Protein AF-A0A7V3H3L0-F1 (afdb_monomer_lite)

Secondary structure (DSSP, 8-state):
----------SSS----TT-EEEEE--SHHHHHHHHHHHHTT-EEEEEESS-GGG--S-HHHHHHTT-EEEES---HHHHHS-SEEEE-TTS-TTSHHHHHHHHTT--EEEHHHHHHHT---EEEEEE-SSSHHHHHHHHHHHHHHTT--EEEEESSSS-HHHH-TT--TTSEEEEE--HHHHTT-SS---SEEEE----S--TTT-SSHHHHHHHHHGGGTT--BTBEEEE-TT--

Foldseek 3Di:
DDDPPQPCPDLDLADDAAAFQEEEEDQAQLSVLLLVLNLVVRHQYEYAYLAAPVPHPDDVVVSVVSNYHYHYNDDDLCSLQVGSEYEYELVDACPPPSNVVSVVVVRAYAYSLQSLRSQAAAAEAEEEEPDPLVVVLVVVQVVCVVVVQAEDEEEPPDHHSSNPRHPDHHSYYYSYRDALSRLQRHDNDAHLHYEYEAFDWDDVVRAVTRVRSVVSRCSNHVNYDPNGYYHYDPVHD

pLDDT: mean 92.92, std 12.04, range [30.34, 98.81]

Structure (mmCIF, N/CA/C/O backbone):
data_AF-A0A7V3H3L0-F1
#
_entry.id   AF-A0A7V3H3L0-F1
#
loop_
_atom_site.group_PDB
_atom_site.id
_atom_site.type_symbol
_atom_site.label_atom_id
_atom_site.label_alt_id
_atom_site.label_comp_id
_atom_site.label_asym_id
_atom_site.label_entity_id
_atom_site.label_seq_id
_atom_site.pdbx_PDB_ins_code
_atom_site.Cartn_x
_atom_site.Cartn_y
_atom_site.Cartn_z
_atom_site.occupancy
_atom_site.B_iso_or_equiv
_atom_site.auth_seq_id
_atom_site.auth_comp_id
_atom_site.auth_asym_id
_atom_site.auth_atom_id
_atom_site.pdbx_PDB_model_num
ATOM 1 N N . MET A 1 1 ? 32.402 -14.328 8.276 1.00 33.31 1 MET A N 1
ATOM 2 C CA . MET A 1 1 ? 31.539 -14.046 7.110 1.00 33.31 1 MET A CA 1
ATOM 3 C C . MET A 1 1 ? 30.099 -14.228 7.555 1.00 33.31 1 MET A C 1
ATOM 5 O O . MET A 1 1 ? 29.672 -15.356 7.755 1.00 33.31 1 MET A O 1
ATOM 9 N N . GLY A 1 2 ? 29.430 -13.122 7.894 1.00 32.94 2 GLY A N 1
ATOM 10 C CA . GLY A 1 2 ? 28.095 -13.137 8.493 1.00 32.94 2 GLY A CA 1
ATOM 11 C C . GLY A 1 2 ? 27.055 -13.569 7.469 1.00 32.94 2 GLY A C 1
ATOM 12 O O . GLY A 1 2 ? 26.898 -12.908 6.448 1.00 32.94 2 GLY A O 1
ATOM 13 N N . GLY A 1 3 ? 26.385 -14.691 7.734 1.00 30.34 3 GLY A N 1
ATOM 14 C CA . GLY A 1 3 ? 25.288 -15.176 6.907 1.00 30.34 3 GLY A CA 1
ATOM 15 C C . GLY A 1 3 ? 24.198 -14.116 6.786 1.00 30.34 3 GLY A C 1
ATOM 16 O O . GLY A 1 3 ? 23.808 -13.502 7.783 1.00 30.34 3 GLY A O 1
ATOM 17 N N . ALA A 1 4 ? 23.724 -13.904 5.560 1.00 38.56 4 ALA A N 1
ATOM 18 C CA . ALA A 1 4 ? 22.528 -13.132 5.285 1.00 38.56 4 ALA A CA 1
ATOM 19 C C . ALA A 1 4 ? 21.378 -13.716 6.116 1.00 38.56 4 ALA A C 1
ATOM 21 O O . ALA A 1 4 ? 20.851 -14.786 5.813 1.00 38.56 4 ALA A O 1
ATOM 22 N N . ARG A 1 5 ? 21.013 -13.027 7.203 1.00 40.44 5 ARG A N 1
ATOM 23 C CA . ARG A 1 5 ? 19.733 -13.246 7.871 1.00 40.44 5 ARG A CA 1
ATOM 24 C C . ARG A 1 5 ? 18.670 -12.840 6.860 1.00 40.44 5 ARG A C 1
ATOM 26 O O . ARG A 1 5 ? 18.383 -11.647 6.723 1.00 40.44 5 ARG A O 1
ATOM 33 N N . GLY A 1 6 ? 18.157 -13.831 6.129 1.00 41.62 6 GLY A N 1
ATOM 34 C CA . GLY A 1 6 ? 16.980 -13.682 5.287 1.00 41.62 6 GLY A CA 1
ATOM 35 C C . GLY A 1 6 ? 15.928 -12.908 6.067 1.00 41.62 6 GLY A C 1
ATOM 36 O O . GLY A 1 6 ? 15.748 -13.129 7.269 1.00 41.62 6 GLY A O 1
ATOM 37 N N . LEU A 1 7 ? 15.323 -11.921 5.416 1.00 49.75 7 LEU A N 1
ATOM 38 C CA . LEU A 1 7 ? 14.236 -11.156 5.994 1.00 49.75 7 LEU A CA 1
ATOM 39 C C . LEU A 1 7 ? 13.082 -12.135 6.236 1.00 49.75 7 LEU A C 1
ATOM 41 O O . LEU A 1 7 ? 12.305 -12.420 5.332 1.00 49.75 7 LEU A O 1
ATOM 45 N N . VAL A 1 8 ? 12.993 -12.689 7.445 1.00 42.53 8 VAL A N 1
ATOM 46 C CA . VAL A 1 8 ? 11.759 -13.319 7.903 1.00 42.53 8 VAL A CA 1
ATOM 47 C C . VAL A 1 8 ? 10.825 -12.157 8.184 1.00 42.53 8 VAL A C 1
ATOM 49 O O . VAL A 1 8 ? 10.819 -11.583 9.272 1.00 42.53 8 VAL A O 1
ATOM 52 N N . LEU A 1 9 ? 10.097 -11.747 7.152 1.00 56.50 9 LEU A N 1
ATOM 53 C CA . LEU A 1 9 ? 8.855 -11.025 7.332 1.00 56.50 9 LEU A CA 1
ATOM 54 C C . LEU A 1 9 ? 7.938 -11.984 8.100 1.00 56.50 9 LEU A C 1
ATOM 56 O O . LEU A 1 9 ? 7.343 -12.881 7.513 1.00 56.50 9 LEU A O 1
ATOM 60 N N . GLY A 1 10 ? 7.958 -11.900 9.431 1.00 51.81 10 GLY A N 1
ATOM 61 C CA . GLY A 1 10 ? 7.137 -12.758 10.279 1.00 51.81 10 GLY A CA 1
ATOM 62 C C . GLY A 1 10 ? 5.650 -12.583 9.968 1.00 51.81 10 GLY A C 1
ATOM 63 O O . GLY A 1 10 ? 5.238 -11.616 9.333 1.00 51.81 10 GLY A O 1
ATOM 64 N N . THR A 1 11 ? 4.826 -13.496 10.473 1.00 55.59 11 THR A N 1
ATOM 65 C CA . THR A 1 11 ? 3.355 -13.403 10.409 1.00 55.59 11 THR A CA 1
ATOM 66 C C . THR A 1 11 ? 2.789 -12.254 11.251 1.00 55.59 11 THR A C 1
ATOM 68 O O . THR A 1 11 ? 1.591 -11.991 11.230 1.00 55.59 11 THR A O 1
ATOM 71 N N . GLU A 1 12 ? 3.636 -11.568 12.019 1.00 64.75 12 GLU A N 1
ATOM 72 C CA . GLU A 1 12 ? 3.241 -10.486 12.908 1.00 64.75 12 GLU A CA 1
ATOM 73 C C . GLU A 1 12 ? 3.107 -9.155 12.162 1.00 64.75 12 GLU A C 1
ATOM 75 O O . GLU A 1 12 ? 3.929 -8.792 11.317 1.00 64.75 12 GLU A O 1
ATOM 80 N N . ARG A 1 13 ? 2.084 -8.381 12.536 1.00 81.06 13 ARG A N 1
ATOM 81 C CA . ARG A 1 13 ? 1.838 -7.014 12.065 1.00 81.06 13 ARG A CA 1
ATOM 82 C C . ARG A 1 13 ? 2.906 -6.049 12.606 1.00 81.06 13 ARG A C 1
ATOM 84 O O . ARG A 1 13 ? 2.653 -5.275 13.528 1.00 81.06 13 ARG A O 1
ATOM 91 N N . SER A 1 14 ? 4.113 -6.125 12.047 1.00 82.06 14 SER A N 1
ATOM 92 C CA . SER A 1 14 ? 5.248 -5.268 12.392 1.00 82.06 14 SER A CA 1
ATOM 93 C C . SER A 1 14 ? 6.133 -4.969 11.178 1.00 82.06 14 SER A C 1
ATOM 95 O O . SER A 1 14 ? 6.337 -5.817 10.306 1.00 82.06 14 SER A O 1
ATOM 97 N N . LEU A 1 15 ? 6.667 -3.747 11.120 1.00 84.44 15 LEU A N 1
ATOM 98 C CA . LEU A 1 15 ? 7.614 -3.319 10.096 1.00 84.44 15 LEU A CA 1
ATOM 99 C C . LEU A 1 15 ? 9.040 -3.296 10.665 1.00 84.44 15 LEU A C 1
ATOM 101 O O . LEU A 1 15 ? 9.346 -2.504 11.551 1.00 84.44 15 LEU A O 1
ATOM 105 N N . GLN A 1 16 ? 9.929 -4.134 10.123 1.00 89.25 16 GLN A N 1
ATOM 106 C CA . GLN A 1 16 ? 11.340 -4.225 10.527 1.00 89.25 16 GLN A CA 1
ATOM 107 C C . GLN A 1 16 ? 12.258 -3.877 9.346 1.00 89.25 16 GLN A C 1
ATOM 109 O O . GLN A 1 16 ? 12.769 -4.761 8.657 1.00 89.25 16 GLN A O 1
ATOM 114 N N . VAL A 1 17 ? 12.439 -2.578 9.086 1.00 94.88 17 VAL A N 1
ATOM 115 C CA . VAL A 1 17 ? 13.175 -2.074 7.903 1.00 94.88 17 VAL A CA 1
ATOM 116 C C . VAL A 1 17 ? 14.393 -1.209 8.225 1.00 94.88 17 VAL A C 1
ATOM 118 O O . VAL A 1 17 ? 15.136 -0.853 7.313 1.00 94.88 17 VAL A O 1
ATOM 121 N N . ALA A 1 18 ? 14.638 -0.891 9.498 1.00 96.12 18 ALA A N 1
ATOM 122 C CA . ALA A 1 18 ? 15.784 -0.079 9.892 1.00 96.12 18 ALA A CA 1
ATOM 123 C C . ALA A 1 18 ? 17.107 -0.715 9.419 1.00 96.12 18 ALA A C 1
ATOM 125 O O . ALA A 1 18 ? 17.363 -1.899 9.649 1.00 96.12 18 ALA A O 1
ATOM 126 N N . GLY A 1 19 ? 17.932 0.066 8.719 1.00 95.56 19 GLY A N 1
ATOM 127 C CA . GLY A 1 19 ? 19.204 -0.367 8.132 1.00 95.56 19 GLY A CA 1
ATOM 128 C C . GLY A 1 19 ? 19.093 -1.284 6.906 1.00 95.56 19 GLY A C 1
ATOM 129 O O . GLY A 1 19 ? 20.122 -1.658 6.348 1.00 95.56 19 GLY A O 1
ATOM 130 N N . ARG A 1 20 ? 17.882 -1.650 6.461 1.00 96.44 20 ARG A N 1
ATOM 131 C CA . ARG A 1 20 ? 17.667 -2.525 5.296 1.00 96.44 20 ARG A CA 1
ATOM 132 C C . ARG A 1 20 ? 17.703 -1.735 3.993 1.00 96.44 20 ARG A C 1
ATOM 134 O O . ARG A 1 20 ? 17.235 -0.596 3.945 1.00 96.44 20 ARG A O 1
ATOM 141 N N . ARG A 1 21 ? 18.191 -2.360 2.918 1.00 98.06 21 ARG A N 1
ATOM 142 C CA . ARG A 1 21 ? 18.068 -1.818 1.553 1.00 98.06 21 ARG A CA 1
ATOM 143 C C . ARG A 1 21 ? 16.671 -2.098 1.009 1.00 98.06 21 ARG A C 1
ATOM 145 O O . ARG A 1 21 ? 16.346 -3.248 0.720 1.00 98.06 21 ARG A O 1
ATOM 152 N N . VAL A 1 22 ? 15.861 -1.055 0.865 1.00 98.56 22 VAL A N 1
ATOM 153 C CA . VAL A 1 22 ? 14.489 -1.162 0.356 1.00 98.56 22 VAL A CA 1
ATOM 154 C C . VAL A 1 22 ? 14.377 -0.401 -0.955 1.00 98.56 22 VAL A C 1
ATOM 156 O O . VAL A 1 22 ? 14.724 0.779 -1.018 1.00 98.56 22 VAL A O 1
ATOM 159 N N . THR A 1 23 ? 13.864 -1.059 -1.992 1.00 98.62 23 THR A N 1
ATOM 160 C CA . THR A 1 23 ? 13.603 -0.403 -3.277 1.00 98.62 23 THR A CA 1
ATOM 161 C C . THR A 1 23 ? 12.102 -0.227 -3.480 1.00 98.62 23 THR A C 1
ATOM 163 O O . THR A 1 23 ? 11.341 -1.194 -3.488 1.00 98.62 23 THR A O 1
ATOM 166 N N . VAL A 1 24 ? 11.668 1.021 -3.654 1.00 98.62 24 VAL A N 1
ATOM 167 C CA . VAL A 1 24 ? 10.291 1.361 -4.022 1.00 98.62 24 VAL A CA 1
ATOM 168 C C . VAL A 1 24 ? 10.197 1.430 -5.542 1.00 98.62 24 VAL A C 1
ATOM 170 O O . VAL A 1 24 ? 10.891 2.225 -6.175 1.00 98.62 24 VAL A O 1
ATOM 173 N N . VAL A 1 25 ? 9.349 0.594 -6.135 1.00 98.19 25 VAL A N 1
ATOM 174 C CA . VAL A 1 25 ? 9.172 0.486 -7.587 1.00 98.19 25 VAL A CA 1
ATOM 175 C C . VAL A 1 25 ? 7.908 1.235 -7.993 1.00 98.19 25 VAL A C 1
ATOM 177 O O . VAL A 1 25 ? 6.795 0.840 -7.644 1.00 98.19 25 VAL A O 1
ATOM 180 N N . GLY A 1 26 ? 8.088 2.315 -8.747 1.00 96.88 26 GLY A N 1
ATOM 181 C CA . GLY A 1 26 ? 7.055 3.278 -9.109 1.00 96.88 26 GLY A CA 1
ATOM 182 C C . GLY A 1 26 ? 6.951 4.415 -8.090 1.00 96.88 26 GLY A C 1
ATOM 183 O O . GLY A 1 26 ? 6.811 4.186 -6.893 1.00 96.88 26 GLY A O 1
ATOM 184 N N . LEU A 1 27 ? 6.967 5.651 -8.578 1.00 95.75 27 LEU A N 1
ATOM 185 C CA . LEU A 1 27 ? 7.074 6.891 -7.815 1.00 95.75 27 LEU A CA 1
ATOM 186 C C . LEU A 1 27 ? 5.908 7.849 -8.112 1.00 95.75 27 LEU A C 1
ATOM 188 O O . LEU A 1 27 ? 6.074 9.058 -8.233 1.00 95.75 27 LEU A O 1
ATOM 192 N N . GLY A 1 28 ? 4.701 7.288 -8.216 1.00 93.75 28 GLY A N 1
ATOM 193 C CA . GLY A 1 28 ? 3.453 8.049 -8.094 1.00 93.75 28 GLY A CA 1
ATOM 194 C C . GLY A 1 28 ? 3.133 8.387 -6.630 1.00 93.75 28 GLY A C 1
ATOM 195 O O . GLY A 1 28 ? 3.968 8.212 -5.743 1.00 93.75 28 GLY A O 1
ATOM 196 N N . ARG A 1 29 ? 1.887 8.793 -6.347 1.00 94.56 29 ARG A N 1
ATOM 197 C CA . ARG A 1 29 ? 1.425 9.170 -4.992 1.00 94.56 29 ARG A CA 1
ATOM 198 C C . ARG A 1 29 ? 1.753 8.117 -3.920 1.00 94.56 29 ARG A C 1
ATOM 200 O O . ARG A 1 29 ? 2.423 8.431 -2.941 1.00 94.56 29 ARG A O 1
ATOM 207 N N . SER A 1 30 ? 1.334 6.865 -4.129 1.00 96.44 30 SER A N 1
ATOM 208 C CA . SER A 1 30 ? 1.589 5.757 -3.192 1.00 96.44 30 SER A CA 1
ATOM 209 C C . SER A 1 30 ? 3.081 5.446 -3.034 1.00 96.44 30 SER A C 1
ATOM 211 O O . SER A 1 30 ? 3.550 5.235 -1.920 1.00 96.44 30 SER A O 1
ATOM 213 N N . GLY A 1 31 ? 3.847 5.478 -4.128 1.00 97.62 31 GLY A N 1
ATOM 214 C CA . GLY A 1 31 ? 5.293 5.242 -4.093 1.00 97.62 31 GLY A CA 1
ATOM 215 C C . GLY A 1 31 ? 6.051 6.308 -3.301 1.00 97.62 31 GLY A C 1
ATOM 216 O O . GLY A 1 31 ? 6.891 5.983 -2.464 1.00 97.62 31 GLY A O 1
ATOM 217 N N . ALA A 1 32 ? 5.716 7.585 -3.500 1.00 97.62 32 ALA A N 1
ATOM 218 C CA . ALA A 1 32 ? 6.322 8.677 -2.744 1.00 97.62 32 ALA A CA 1
ATOM 219 C C . ALA A 1 32 ? 5.981 8.592 -1.247 1.00 97.62 32 ALA A C 1
ATOM 221 O O . ALA A 1 32 ? 6.869 8.753 -0.412 1.00 97.62 32 ALA A O 1
ATOM 222 N N . ALA A 1 33 ? 4.729 8.276 -0.897 1.00 97.88 33 ALA A N 1
ATOM 223 C CA . ALA A 1 33 ? 4.328 8.061 0.493 1.00 97.88 33 ALA A CA 1
ATOM 224 C C . ALA A 1 33 ? 5.082 6.884 1.140 1.00 97.88 33 ALA A C 1
ATOM 226 O O . ALA A 1 33 ? 5.604 7.024 2.246 1.00 97.88 33 ALA A O 1
ATOM 227 N N . ALA A 1 34 ? 5.220 5.762 0.426 1.00 98.38 34 ALA A N 1
ATOM 228 C CA . ALA A 1 34 ? 6.009 4.619 0.877 1.00 98.38 34 ALA A CA 1
ATOM 229 C C . ALA A 1 34 ? 7.484 4.988 1.105 1.00 98.38 34 ALA A C 1
ATOM 231 O O . ALA A 1 34 ? 8.050 4.619 2.132 1.00 98.38 34 ALA A O 1
ATOM 232 N N . CYS A 1 35 ? 8.098 5.766 0.202 1.00 98.62 35 CYS A N 1
ATOM 233 C CA . CYS A 1 35 ? 9.479 6.233 0.365 1.00 98.62 35 CYS A CA 1
ATOM 234 C C . CYS A 1 35 ? 9.666 7.031 1.659 1.00 98.62 35 CYS A C 1
ATOM 236 O O . CYS A 1 35 ? 10.611 6.769 2.400 1.00 98.62 35 CYS A O 1
ATOM 238 N N . ARG A 1 36 ? 8.760 7.978 1.944 1.00 98.31 36 ARG A N 1
ATOM 239 C CA . ARG A 1 36 ? 8.822 8.798 3.165 1.00 98.31 36 ARG A CA 1
ATOM 240 C C . ARG A 1 36 ? 8.709 7.934 4.415 1.00 98.31 36 ARG A C 1
ATOM 242 O O . ARG A 1 36 ? 9.552 8.040 5.297 1.00 98.31 36 ARG A O 1
ATOM 249 N N . LEU A 1 37 ? 7.720 7.041 4.456 1.00 97.94 37 LEU A N 1
ATOM 250 C CA . LEU A 1 37 ? 7.509 6.134 5.584 1.00 97.94 37 LEU A CA 1
ATOM 251 C C . LEU A 1 37 ? 8.731 5.241 5.842 1.00 97.94 37 LEU A C 1
ATOM 253 O O . LEU A 1 37 ? 9.178 5.119 6.982 1.00 97.94 37 LEU A O 1
ATOM 257 N N . LEU A 1 38 ? 9.294 4.644 4.790 1.00 98.38 38 LEU A N 1
ATOM 258 C CA . LEU A 1 38 ? 10.475 3.785 4.887 1.00 98.38 38 LEU A CA 1
ATOM 259 C C . LEU A 1 38 ? 11.710 4.560 5.361 1.00 98.38 38 LEU A C 1
ATOM 261 O O . LEU A 1 38 ? 12.415 4.085 6.252 1.00 98.38 38 LEU A O 1
ATOM 265 N N . ALA A 1 39 ? 11.950 5.753 4.811 1.00 98.12 39 ALA A N 1
ATOM 266 C CA . ALA A 1 39 ? 13.071 6.602 5.207 1.00 98.12 39 ALA A CA 1
ATOM 267 C C . ALA A 1 39 ? 12.947 7.035 6.678 1.00 98.12 39 ALA A C 1
ATOM 269 O O . ALA A 1 39 ? 13.892 6.884 7.449 1.00 98.12 39 ALA A O 1
ATOM 270 N N . SER A 1 40 ? 11.757 7.467 7.107 1.00 96.88 40 SER A N 1
ATOM 271 C CA . SER A 1 40 ? 11.474 7.783 8.515 1.00 96.88 40 SER A CA 1
ATOM 272 C C . SER A 1 40 ? 11.571 6.566 9.442 1.00 96.88 40 SER A C 1
ATOM 274 O O . SER A 1 40 ? 11.843 6.727 10.627 1.00 96.88 40 SER A O 1
ATOM 276 N N . SER A 1 41 ? 11.405 5.353 8.908 1.00 96.00 41 SER A N 1
ATOM 277 C CA . SER A 1 41 ? 11.591 4.086 9.632 1.00 96.00 41 SER A CA 1
ATOM 278 C C . SER A 1 41 ? 13.046 3.583 9.616 1.00 96.00 41 SER A C 1
ATOM 280 O O . SER A 1 41 ? 13.322 2.461 10.044 1.00 96.00 41 SER A O 1
ATOM 282 N N . GLY A 1 42 ? 13.988 4.391 9.115 1.00 97.06 42 GLY A N 1
ATOM 283 C CA . GLY A 1 42 ? 15.423 4.105 9.125 1.00 97.06 42 GLY A CA 1
ATOM 284 C C . GLY A 1 42 ? 15.910 3.177 8.010 1.00 97.06 42 GLY A C 1
ATOM 285 O O . GLY A 1 42 ? 17.029 2.669 8.100 1.00 97.06 42 GLY A O 1
ATOM 286 N N . ALA A 1 43 ? 15.101 2.910 6.982 1.00 98.19 43 ALA A N 1
ATOM 287 C CA . ALA A 1 43 ? 15.533 2.127 5.827 1.00 98.19 43 ALA A CA 1
ATOM 288 C C . ALA A 1 43 ? 16.484 2.925 4.920 1.00 98.19 43 ALA A C 1
ATOM 290 O O . ALA A 1 43 ? 16.386 4.145 4.802 1.00 98.19 43 ALA A O 1
ATOM 291 N N . THR A 1 44 ? 17.367 2.223 4.208 1.00 98.44 44 THR A N 1
ATOM 292 C CA . THR A 1 44 ? 18.119 2.793 3.082 1.00 98.44 44 THR A CA 1
ATOM 293 C C . THR A 1 44 ? 17.273 2.647 1.822 1.00 98.44 44 THR A C 1
ATOM 295 O O . THR A 1 44 ? 17.165 1.551 1.269 1.00 98.44 44 THR A O 1
ATOM 298 N N . VAL A 1 45 ? 16.635 3.739 1.395 1.00 98.69 45 VAL A N 1
ATOM 299 C CA . VAL A 1 45 ? 15.594 3.703 0.358 1.00 98.69 45 VAL A CA 1
ATOM 300 C C . VAL A 1 45 ? 16.138 4.119 -1.005 1.00 98.69 45 VAL A C 1
ATOM 302 O O . VAL A 1 45 ? 16.740 5.185 -1.147 1.00 98.69 45 VAL A O 1
ATOM 305 N N . THR A 1 46 ? 15.851 3.313 -2.027 1.00 98.69 46 THR A N 1
ATOM 306 C CA . THR A 1 46 ? 15.958 3.730 -3.432 1.00 98.69 46 THR A CA 1
ATOM 307 C C . THR A 1 46 ? 14.576 3.742 -4.076 1.00 98.69 46 THR A C 1
ATOM 309 O O . THR A 1 46 ? 13.860 2.750 -4.034 1.00 98.69 46 THR A O 1
ATOM 312 N N . ALA A 1 47 ? 14.186 4.854 -4.684 1.00 98.31 47 ALA A N 1
ATOM 313 C CA . ALA A 1 47 ? 12.994 4.955 -5.512 1.00 98.31 47 ALA A CA 1
ATOM 314 C C . ALA A 1 47 ? 13.370 4.736 -6.979 1.00 98.31 47 ALA A C 1
ATOM 316 O O . ALA A 1 47 ? 14.243 5.429 -7.498 1.00 98.31 47 ALA A O 1
ATOM 317 N N . SER A 1 48 ? 12.701 3.805 -7.654 1.00 97.88 48 SER A N 1
ATOM 318 C CA . SER A 1 48 ? 12.932 3.488 -9.063 1.00 97.88 48 SER A CA 1
ATOM 319 C C . SER A 1 48 ? 11.657 3.690 -9.878 1.00 97.88 48 SER A C 1
ATOM 321 O O . SER A 1 48 ? 10.642 3.056 -9.597 1.00 97.88 48 SER A O 1
ATOM 323 N N . ASP A 1 49 ? 11.701 4.531 -10.911 1.00 97.06 49 ASP A N 1
ATOM 324 C CA . ASP A 1 49 ? 10.580 4.781 -11.825 1.00 97.06 49 ASP A CA 1
ATOM 325 C C . ASP A 1 49 ? 11.041 4.789 -13.290 1.00 97.06 49 ASP A C 1
ATOM 327 O O . ASP A 1 49 ? 12.122 5.278 -13.622 1.00 97.06 49 ASP A O 1
ATOM 331 N N . ARG A 1 50 ? 10.204 4.262 -14.189 1.00 95.06 50 ARG A N 1
ATOM 332 C CA . ARG A 1 50 ? 10.442 4.281 -15.643 1.00 95.06 50 ARG A CA 1
ATOM 333 C C . ARG A 1 50 ? 10.251 5.665 -16.270 1.00 95.06 50 ARG A C 1
ATOM 335 O O . ARG A 1 50 ? 10.752 5.926 -17.358 1.00 95.06 50 ARG A O 1
ATOM 342 N N . SER A 1 51 ? 9.491 6.531 -15.614 1.00 95.50 51 SER A N 1
ATOM 343 C CA . SER A 1 51 ? 9.194 7.889 -16.051 1.00 95.50 51 SER A CA 1
ATOM 344 C C . SER A 1 51 ? 10.397 8.775 -15.775 1.00 95.50 51 SER A C 1
ATOM 346 O O . SER A 1 51 ? 11.125 8.584 -14.800 1.00 95.50 51 SER A O 1
ATOM 348 N N . ARG A 1 52 ? 10.619 9.764 -16.638 1.00 95.44 52 ARG A N 1
ATOM 349 C CA . ARG A 1 52 ? 11.707 10.725 -16.450 1.00 95.44 52 ARG A CA 1
ATOM 350 C C . ARG A 1 52 ? 11.429 11.604 -15.235 1.00 95.44 52 ARG A C 1
ATOM 352 O O . ARG A 1 52 ? 10.269 11.913 -14.964 1.00 95.44 52 ARG A O 1
ATOM 359 N N . ALA A 1 53 ? 12.484 12.061 -14.560 1.00 94.19 53 ALA A N 1
ATOM 360 C CA . ALA A 1 53 ? 12.362 12.876 -13.351 1.00 94.19 53 ALA A CA 1
ATOM 361 C C . ALA A 1 53 ? 11.473 14.113 -13.568 1.00 94.19 53 ALA A C 1
ATOM 363 O O . ALA A 1 53 ? 10.634 14.417 -12.731 1.00 94.19 53 ALA A O 1
ATOM 364 N N . GLU A 1 54 ? 11.594 14.751 -14.734 1.00 93.44 54 GLU A N 1
ATOM 365 C CA . GLU A 1 54 ? 10.830 15.948 -15.115 1.00 93.44 54 GLU A CA 1
ATOM 366 C C . GLU A 1 54 ? 9.317 15.706 -15.272 1.00 93.44 54 GLU A C 1
ATOM 368 O O . GLU A 1 54 ? 8.531 16.647 -15.238 1.00 93.44 54 GLU A O 1
ATOM 373 N N . THR A 1 55 ? 8.903 14.453 -15.479 1.00 94.06 55 THR A N 1
ATOM 374 C CA . THR A 1 55 ? 7.494 14.078 -15.705 1.00 94.06 55 THR A CA 1
ATOM 375 C C . THR A 1 55 ? 6.796 13.576 -14.445 1.00 94.06 55 THR A C 1
ATOM 377 O O . THR A 1 55 ? 5.578 13.398 -14.437 1.00 94.06 55 THR A O 1
ATOM 380 N N . LEU A 1 56 ? 7.559 13.323 -13.381 1.00 93.25 56 LEU A N 1
ATOM 381 C CA . LEU A 1 56 ? 7.025 12.810 -12.131 1.00 93.25 56 LEU A CA 1
ATOM 382 C C . LEU A 1 56 ? 6.314 13.928 -11.367 1.00 93.25 56 LEU A C 1
ATOM 384 O O . LEU A 1 56 ? 6.898 14.959 -11.052 1.00 93.25 56 LEU A O 1
ATOM 388 N N . GLN A 1 57 ? 5.050 13.698 -11.022 1.00 92.62 57 GLN A N 1
ATOM 389 C CA . GLN A 1 57 ? 4.228 14.639 -10.253 1.00 92.62 57 GLN A CA 1
ATOM 390 C C . GLN A 1 57 ? 4.408 14.440 -8.742 1.00 92.62 57 GLN A C 1
ATOM 392 O O . GLN A 1 57 ? 3.442 14.260 -8.001 1.00 92.62 57 GLN A O 1
ATOM 397 N N . VAL A 1 58 ? 5.658 14.413 -8.284 1.00 94.56 58 VAL A N 1
ATOM 398 C CA . VAL A 1 58 ? 6.014 14.268 -6.868 1.00 94.56 58 VAL A CA 1
ATOM 399 C C . VAL A 1 58 ? 7.190 15.176 -6.529 1.00 94.56 58 VAL A C 1
ATOM 401 O O . VAL A 1 58 ? 8.032 15.469 -7.375 1.00 94.56 58 VAL A O 1
ATOM 404 N N . ASP A 1 59 ? 7.275 15.581 -5.268 1.00 94.94 59 ASP A N 1
ATOM 405 C CA . ASP A 1 59 ? 8.393 16.375 -4.768 1.00 94.94 59 ASP A CA 1
ATOM 406 C C . ASP A 1 59 ? 9.646 15.500 -4.570 1.00 94.94 59 ASP A C 1
ATOM 408 O O . ASP A 1 59 ? 9.866 14.897 -3.515 1.00 94.94 59 ASP A O 1
ATOM 412 N N . LEU A 1 60 ? 10.459 15.395 -5.626 1.00 96.44 60 LEU A N 1
ATOM 413 C CA . LEU A 1 60 ? 11.708 14.631 -5.612 1.00 96.44 60 LEU A CA 1
ATOM 414 C C . LEU A 1 60 ? 12.780 15.266 -4.721 1.00 96.44 60 LEU A C 1
ATOM 416 O O . LEU A 1 60 ? 13.667 14.557 -4.248 1.00 96.44 60 LEU A O 1
ATOM 420 N N . GLU A 1 61 ? 12.746 16.582 -4.517 1.00 96.81 61 GLU A N 1
ATOM 421 C CA . GLU A 1 61 ? 13.723 17.282 -3.681 1.00 96.81 61 GLU A CA 1
ATOM 422 C C . GLU A 1 61 ? 13.498 16.953 -2.210 1.00 96.81 61 GLU A C 1
ATOM 424 O O . GLU A 1 61 ? 14.446 16.573 -1.524 1.00 96.81 61 GLU A O 1
ATOM 429 N N . SER A 1 62 ? 12.240 16.963 -1.763 1.00 97.19 62 SER A N 1
ATOM 430 C CA . SER A 1 62 ? 11.854 16.493 -0.431 1.00 97.19 62 SER A CA 1
ATOM 431 C C . SER A 1 62 ? 12.309 15.051 -0.181 1.00 97.19 62 SER A C 1
ATOM 433 O O . SER A 1 62 ? 12.916 14.766 0.851 1.00 97.19 62 SER A O 1
ATOM 435 N N . LEU A 1 63 ? 12.104 14.142 -1.143 1.00 98.12 63 LEU A N 1
ATOM 436 C CA . LEU A 1 63 ? 12.556 12.752 -1.003 1.00 98.12 63 LEU A CA 1
ATOM 437 C C . LEU A 1 63 ? 14.085 12.647 -0.893 1.00 98.12 63 LEU A C 1
ATOM 439 O O . LEU A 1 63 ? 14.593 11.932 -0.029 1.00 98.12 63 LEU A O 1
ATOM 443 N N . ARG A 1 64 ? 14.834 13.389 -1.718 1.00 98.25 64 ARG A N 1
ATOM 444 C CA . ARG A 1 64 ? 16.304 13.421 -1.635 1.00 98.25 64 ARG A CA 1
ATOM 445 C C . ARG A 1 64 ? 16.795 14.000 -0.312 1.00 98.25 64 ARG A C 1
ATOM 447 O O . ARG A 1 64 ? 17.756 13.475 0.243 1.00 98.25 64 ARG A O 1
ATOM 454 N N . ALA A 1 65 ? 16.132 15.030 0.214 1.00 98.19 65 ALA A N 1
ATOM 455 C CA . ALA A 1 65 ? 16.453 15.615 1.515 1.00 98.19 65 ALA A CA 1
ATOM 456 C C . ALA A 1 65 ? 16.255 14.617 2.671 1.00 98.19 65 ALA A C 1
ATOM 458 O O . ALA A 1 65 ? 16.967 14.684 3.669 1.00 98.19 65 ALA A O 1
ATOM 459 N N . MET A 1 66 ? 15.352 13.644 2.510 1.00 97.94 66 MET A N 1
ATOM 460 C CA . MET A 1 66 ? 15.185 12.510 3.429 1.00 97.94 66 MET A CA 1
ATOM 461 C C . MET A 1 66 ? 16.195 11.368 3.198 1.00 97.94 66 MET A C 1
ATOM 463 O O . MET A 1 66 ? 16.095 10.325 3.839 1.00 97.94 66 MET A O 1
ATOM 467 N N . GLY A 1 67 ? 17.154 11.529 2.281 1.00 97.94 67 GLY A N 1
ATOM 468 C CA . GLY A 1 67 ? 18.156 10.511 1.955 1.00 97.94 67 GLY A CA 1
ATOM 469 C C . GLY A 1 67 ? 17.679 9.437 0.972 1.00 97.94 67 GLY A C 1
ATOM 470 O O . GLY A 1 67 ? 18.375 8.440 0.780 1.00 97.94 67 GLY A O 1
ATOM 471 N N . VAL A 1 68 ? 16.521 9.616 0.326 1.00 98.56 68 VAL A N 1
ATOM 472 C CA . VAL A 1 68 ? 16.027 8.673 -0.686 1.00 98.56 68 VAL A CA 1
ATOM 473 C C . VAL A 1 68 ? 16.824 8.847 -1.979 1.00 98.56 68 VAL A C 1
ATOM 475 O O . VAL A 1 68 ? 16.838 9.921 -2.589 1.00 98.56 68 VAL A O 1
ATOM 478 N N . ARG A 1 69 ? 17.456 7.768 -2.448 1.00 98.19 69 ARG A N 1
ATOM 479 C CA . ARG A 1 69 ? 18.096 7.738 -3.768 1.00 98.19 69 ARG A CA 1
ATOM 480 C C . ARG A 1 69 ? 17.026 7.647 -4.852 1.00 98.19 69 ARG A C 1
ATOM 482 O O . ARG A 1 69 ? 16.145 6.803 -4.762 1.00 98.19 69 ARG A O 1
ATOM 489 N N . ILE A 1 70 ? 17.115 8.474 -5.893 1.00 98.00 70 ILE A N 1
ATOM 490 C CA . ILE A 1 70 ? 16.139 8.491 -6.994 1.00 98.00 70 ILE A CA 1
ATOM 491 C C . ILE A 1 70 ? 16.770 7.946 -8.277 1.00 98.00 70 ILE A C 1
ATOM 493 O O . ILE A 1 70 ? 17.770 8.480 -8.755 1.00 98.00 70 ILE A O 1
ATOM 497 N N . GLU A 1 71 ? 16.144 6.931 -8.865 1.00 97.38 71 GLU A N 1
ATOM 498 C CA . GLU A 1 71 ? 16.456 6.369 -10.178 1.00 97.38 71 GLU A CA 1
ATOM 499 C C . GLU A 1 71 ? 15.245 6.531 -11.103 1.00 97.38 71 GLU A C 1
ATOM 501 O O . GLU A 1 71 ? 14.318 5.728 -11.087 1.00 97.38 71 GLU A O 1
ATOM 506 N N . ALA A 1 72 ? 15.243 7.605 -11.892 1.00 96.12 72 ALA A N 1
ATOM 507 C CA . ALA A 1 72 ? 14.178 7.914 -12.843 1.00 96.12 72 ALA A CA 1
ATOM 508 C C . ALA A 1 72 ? 14.584 7.547 -14.281 1.00 96.12 72 ALA A C 1
ATOM 510 O O . ALA A 1 72 ? 15.766 7.552 -14.631 1.00 96.12 72 ALA A O 1
ATOM 511 N N . GLY A 1 73 ? 13.595 7.275 -15.131 1.00 95.44 73 GLY A N 1
ATOM 512 C CA . GLY A 1 73 ? 13.756 6.926 -16.543 1.00 95.44 73 GLY A CA 1
ATOM 513 C C . GLY A 1 73 ? 14.035 5.445 -16.817 1.00 95.44 73 GLY A C 1
ATOM 514 O O . GLY A 1 73 ? 14.002 5.035 -17.975 1.00 95.44 73 GLY A O 1
ATOM 515 N N . VAL A 1 74 ? 14.324 4.634 -15.792 1.00 92.88 74 VAL A N 1
ATOM 516 C CA . VAL A 1 74 ? 14.653 3.210 -15.945 1.00 92.88 74 VAL A CA 1
ATOM 517 C C . VAL A 1 74 ? 14.544 2.453 -14.618 1.00 92.88 74 VAL A C 1
ATOM 519 O O . VAL A 1 74 ? 14.924 2.958 -13.562 1.00 92.88 74 VAL A O 1
ATOM 522 N N . HIS A 1 75 ? 14.101 1.197 -14.689 1.00 94.75 75 HIS A N 1
ATOM 523 C CA . HIS A 1 75 ? 14.282 0.231 -13.606 1.00 94.75 75 HIS A CA 1
ATOM 524 C C . HIS A 1 75 ? 15.602 -0.513 -13.801 1.00 94.75 75 HIS A C 1
ATOM 526 O O . HIS A 1 75 ? 15.714 -1.348 -14.700 1.00 94.75 75 HIS A O 1
ATOM 532 N N . ARG A 1 76 ? 16.614 -0.191 -12.990 1.00 96.19 76 ARG A N 1
ATOM 533 C CA . ARG A 1 76 ? 17.926 -0.847 -13.056 1.00 96.19 76 ARG A CA 1
ATOM 534 C C . ARG A 1 76 ? 17.843 -2.245 -12.437 1.00 96.19 76 ARG A C 1
ATOM 536 O O . ARG A 1 76 ? 17.423 -2.348 -11.280 1.00 96.19 76 ARG A O 1
ATOM 543 N N . PRO A 1 77 ? 18.224 -3.314 -13.158 1.00 96.56 77 PRO A N 1
ATOM 544 C CA . PRO A 1 77 ? 18.192 -4.661 -12.607 1.00 96.56 77 PRO A CA 1
ATOM 545 C C . PRO A 1 77 ? 19.015 -4.810 -11.330 1.00 96.56 77 PRO A C 1
ATOM 547 O O . PRO A 1 77 ? 18.565 -5.470 -10.402 1.00 96.56 77 PRO A O 1
ATOM 550 N N . GLU A 1 78 ? 20.170 -4.155 -11.249 1.00 96.12 78 GLU A N 1
ATOM 551 C CA . GLU A 1 78 ? 21.077 -4.231 -10.102 1.00 96.12 78 GLU A CA 1
ATOM 552 C C . GLU A 1 78 ? 20.383 -3.700 -8.839 1.00 96.12 78 GLU A C 1
ATOM 554 O O . GLU A 1 78 ? 20.261 -4.409 -7.845 1.00 96.12 78 GLU A O 1
ATOM 559 N N . THR A 1 79 ? 19.788 -2.505 -8.920 1.00 96.56 79 THR A N 1
ATOM 560 C CA . THR A 1 79 ? 19.043 -1.880 -7.814 1.00 96.56 79 THR A CA 1
ATOM 561 C C . THR A 1 79 ? 1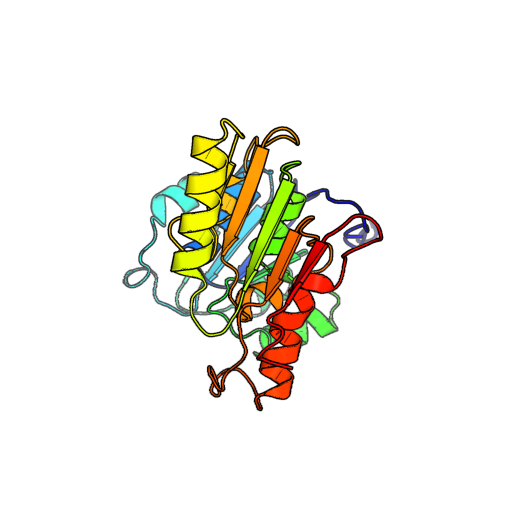7.866 -2.731 -7.329 1.00 96.56 79 THR A C 1
ATOM 563 O O . THR A 1 79 ? 17.567 -2.773 -6.134 1.00 96.56 79 THR A O 1
ATOM 566 N N . ILE A 1 80 ? 17.157 -3.389 -8.250 1.00 96.94 80 ILE A N 1
ATOM 567 C CA . ILE A 1 80 ? 15.968 -4.183 -7.918 1.00 96.94 80 ILE A CA 1
ATOM 568 C C . ILE A 1 80 ? 16.357 -5.553 -7.347 1.00 96.94 80 ILE A C 1
ATOM 570 O O . ILE A 1 80 ? 15.727 -6.016 -6.400 1.00 96.94 80 ILE A O 1
ATOM 574 N N . LEU A 1 81 ? 17.387 -6.201 -7.896 1.00 97.25 81 LEU A N 1
ATOM 575 C CA . LEU A 1 81 ? 17.792 -7.557 -7.511 1.00 97.25 81 LEU A CA 1
ATOM 576 C C . LEU A 1 81 ? 18.734 -7.596 -6.294 1.00 97.25 81 LEU A C 1
ATOM 578 O O . LEU A 1 81 ? 18.907 -8.659 -5.708 1.00 97.25 81 LEU A O 1
ATOM 582 N N . GLU A 1 82 ? 19.318 -6.467 -5.887 1.00 96.31 82 GLU A N 1
ATOM 583 C CA . GLU A 1 82 ? 20.141 -6.352 -4.666 1.00 96.31 82 GLU A CA 1
ATOM 584 C C . GLU A 1 82 ? 19.359 -5.856 -3.432 1.00 96.31 82 GLU A C 1
ATOM 586 O O . GLU A 1 82 ? 19.911 -5.774 -2.320 1.00 96.31 82 GLU A O 1
ATOM 591 N N . ALA A 1 83 ? 18.081 -5.509 -3.621 1.00 97.69 83 ALA A N 1
ATOM 592 C CA . ALA A 1 83 ? 17.188 -5.076 -2.557 1.00 97.69 83 ALA A CA 1
ATOM 593 C C . ALA A 1 83 ? 16.886 -6.223 -1.580 1.00 97.69 83 ALA A C 1
ATOM 595 O O . ALA A 1 83 ? 16.743 -7.380 -1.967 1.00 97.69 83 ALA A O 1
ATOM 596 N N . GLU A 1 84 ? 16.741 -5.891 -0.298 1.00 97.50 84 GLU A N 1
ATOM 597 C CA . GLU A 1 84 ? 16.280 -6.838 0.726 1.00 97.50 84 GLU A CA 1
ATOM 598 C C . GLU A 1 84 ? 14.749 -6.875 0.825 1.00 97.50 84 GLU A C 1
ATOM 600 O O . GLU A 1 84 ? 14.190 -7.814 1.386 1.00 97.50 84 GLU A O 1
ATOM 605 N N . LEU A 1 85 ? 14.081 -5.850 0.292 1.00 97.69 85 LEU A N 1
ATOM 606 C CA . LEU A 1 85 ? 12.632 -5.714 0.215 1.00 97.69 85 LEU A CA 1
ATOM 607 C C . LEU A 1 85 ? 12.274 -4.817 -0.975 1.00 97.69 85 LEU A C 1
ATOM 609 O O . LEU A 1 85 ? 12.867 -3.750 -1.157 1.00 97.69 85 LEU A O 1
ATOM 613 N N . LEU A 1 86 ? 11.265 -5.221 -1.741 1.00 98.31 86 LEU A N 1
ATOM 614 C CA . LEU A 1 86 ? 10.626 -4.388 -2.751 1.00 98.31 86 LEU A CA 1
ATOM 615 C C . LEU A 1 86 ? 9.262 -3.915 -2.254 1.00 98.31 86 LEU A C 1
ATOM 617 O O . LEU A 1 86 ? 8.467 -4.710 -1.755 1.00 98.31 86 LEU A O 1
ATOM 621 N N . VAL A 1 87 ? 8.970 -2.629 -2.440 1.00 98.25 87 VAL A N 1
ATOM 622 C CA . VAL A 1 87 ? 7.621 -2.076 -2.258 1.00 98.25 87 VAL A CA 1
ATOM 623 C C . VAL A 1 87 ? 7.131 -1.570 -3.602 1.00 98.25 87 VAL A C 1
ATOM 625 O O . VAL A 1 87 ? 7.753 -0.703 -4.211 1.00 98.25 87 VAL A O 1
ATOM 628 N N . VAL A 1 88 ? 6.033 -2.127 -4.094 1.00 97.38 88 VAL A N 1
ATOM 629 C CA . VAL A 1 88 ? 5.547 -1.873 -5.450 1.00 97.38 88 VAL A CA 1
ATOM 630 C C . VAL A 1 88 ? 4.340 -0.947 -5.400 1.00 97.38 88 VAL A C 1
ATOM 632 O O . VAL A 1 88 ? 3.343 -1.215 -4.726 1.00 97.38 88 VAL A O 1
ATOM 635 N N . SER A 1 89 ? 4.441 0.168 -6.121 1.00 94.88 89 SER A N 1
ATOM 636 C CA . SER A 1 89 ? 3.336 1.098 -6.319 1.00 94.88 89 SER A CA 1
ATOM 637 C C . SER A 1 89 ? 2.251 0.453 -7.198 1.00 94.88 89 SER A C 1
ATOM 639 O O . SER A 1 89 ? 2.593 -0.245 -8.155 1.00 94.88 89 SER A O 1
ATOM 641 N N . PRO A 1 90 ? 0.952 0.722 -6.966 1.00 92.31 90 PRO A N 1
ATOM 642 C CA . PRO A 1 90 ? -0.145 0.036 -7.664 1.00 92.31 90 PRO A CA 1
ATOM 643 C C . PRO A 1 90 ? -0.104 0.132 -9.196 1.00 92.31 90 PRO A C 1
ATOM 645 O O . PRO A 1 90 ? -0.561 -0.766 -9.892 1.00 92.31 90 PRO A O 1
ATOM 648 N N . GLY A 1 91 ? 0.457 1.216 -9.739 1.00 91.62 91 GLY A N 1
ATOM 649 C CA . GLY A 1 91 ? 0.575 1.410 -11.189 1.00 91.62 91 GLY A CA 1
ATOM 650 C C . GLY A 1 91 ? 1.637 0.539 -11.874 1.00 91.62 91 GLY A C 1
ATOM 651 O O . GLY A 1 91 ? 1.723 0.547 -13.100 1.00 91.62 91 GLY A O 1
ATOM 652 N N . VAL A 1 92 ? 2.465 -0.189 -11.119 1.00 93.69 92 VAL A N 1
ATOM 653 C CA . VAL A 1 92 ? 3.516 -1.059 -11.663 1.00 93.69 92 VAL A CA 1
ATOM 654 C C . VAL A 1 92 ? 2.979 -2.473 -11.848 1.00 93.69 92 VAL A C 1
ATOM 656 O O . VAL A 1 92 ? 2.302 -3.012 -10.974 1.00 93.69 92 VAL A O 1
ATOM 659 N N . ASP A 1 93 ? 3.276 -3.086 -12.996 1.00 92.38 93 ASP A N 1
ATOM 660 C CA . ASP A 1 93 ? 2.913 -4.480 -13.258 1.00 92.38 93 ASP A CA 1
ATOM 661 C C . ASP A 1 93 ? 3.817 -5.468 -12.535 1.00 92.38 93 ASP A C 1
ATOM 663 O O . ASP A 1 93 ? 5.005 -5.565 -12.814 1.00 92.38 93 ASP A O 1
ATOM 667 N N . VAL A 1 94 ? 3.244 -6.210 -11.585 1.00 91.31 94 VAL A N 1
ATOM 668 C CA . VAL A 1 94 ? 3.958 -7.208 -10.779 1.00 91.31 94 VAL A CA 1
ATOM 669 C C . VAL A 1 94 ? 4.442 -8.398 -11.610 1.00 91.31 94 VAL A C 1
ATOM 671 O O . VAL A 1 94 ? 5.303 -9.150 -11.153 1.00 91.31 94 VAL A O 1
ATOM 674 N N . ARG A 1 95 ? 3.922 -8.560 -12.835 1.00 88.75 95 ARG A N 1
ATOM 675 C CA . ARG A 1 95 ? 4.304 -9.601 -13.798 1.00 88.75 95 ARG A CA 1
ATOM 676 C C . ARG A 1 95 ? 5.490 -9.199 -14.671 1.00 88.75 95 ARG A C 1
ATOM 678 O O . ARG A 1 95 ? 5.953 -10.023 -15.459 1.00 88.75 95 ARG A O 1
ATOM 685 N N . VAL A 1 96 ? 5.997 -7.963 -14.568 1.00 91.50 96 VAL A N 1
ATOM 686 C CA . VAL A 1 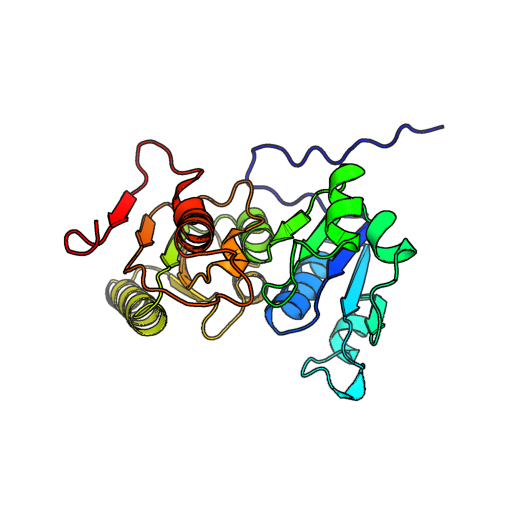96 ? 7.166 -7.561 -15.366 1.00 91.50 96 VAL A CA 1
ATOM 687 C C . VAL A 1 96 ? 8.346 -8.502 -15.090 1.00 91.50 96 VAL A C 1
ATOM 689 O O . VAL A 1 96 ? 8.566 -8.877 -13.931 1.00 91.50 96 VAL A O 1
ATOM 692 N N . PRO A 1 97 ? 9.150 -8.854 -16.114 1.00 94.25 97 PRO A N 1
ATOM 693 C CA . PRO A 1 97 ? 10.204 -9.862 -15.981 1.00 94.25 97 PRO A CA 1
ATOM 694 C C . PRO A 1 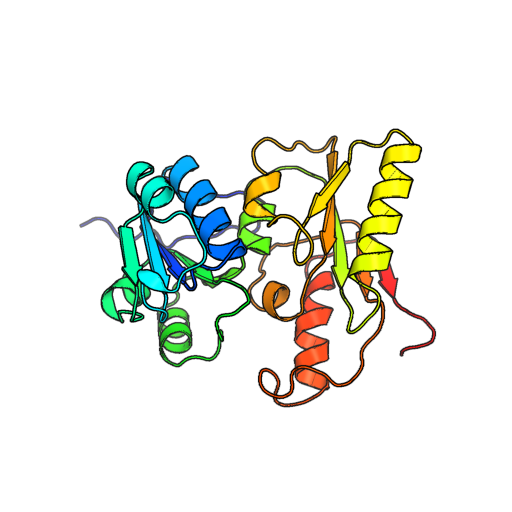97 ? 11.165 -9.612 -14.815 1.00 94.25 97 PRO A C 1
ATOM 696 O O . PRO A 1 97 ? 11.620 -10.550 -14.163 1.00 94.25 97 PRO A O 1
ATOM 699 N N . LEU A 1 98 ? 11.443 -8.341 -14.518 1.00 94.94 98 LEU A N 1
ATOM 700 C CA . LEU A 1 98 ? 12.347 -7.962 -13.441 1.00 94.94 98 LEU A CA 1
ATOM 701 C C . LEU A 1 98 ? 11.792 -8.299 -12.044 1.00 94.94 98 LEU A C 1
ATOM 703 O O . LEU A 1 98 ? 12.528 -8.821 -11.209 1.00 94.94 98 LEU A O 1
ATOM 707 N N . LEU A 1 99 ? 10.494 -8.080 -11.801 1.00 95.50 99 LEU A N 1
ATOM 708 C CA . LEU A 1 99 ? 9.850 -8.444 -10.533 1.00 95.50 99 LEU A CA 1
ATOM 709 C C . LEU A 1 99 ? 9.638 -9.958 -10.419 1.00 95.50 99 LEU A C 1
ATOM 711 O O . LEU A 1 99 ? 9.799 -10.522 -9.336 1.00 95.50 99 LEU A O 1
ATOM 715 N N . ALA A 1 100 ? 9.367 -10.641 -11.535 1.00 94.50 100 ALA A N 1
ATOM 716 C CA . ALA A 1 100 ? 9.350 -12.102 -11.571 1.00 94.50 100 ALA A CA 1
ATOM 717 C C . ALA A 1 100 ? 10.723 -12.689 -11.192 1.00 94.50 100 ALA A C 1
ATOM 719 O O . ALA A 1 100 ? 10.803 -13.634 -10.405 1.00 94.50 100 ALA A O 1
ATOM 720 N N 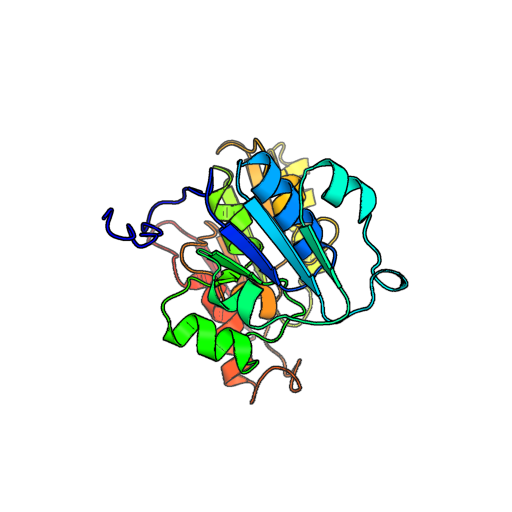. ARG A 1 101 ? 11.817 -12.091 -11.686 1.00 96.25 101 ARG A N 1
ATOM 721 C CA . ARG A 1 101 ? 13.181 -12.491 -11.322 1.00 96.25 101 ARG A CA 1
ATOM 722 C C . ARG A 1 101 ? 13.486 -12.228 -9.848 1.00 96.25 101 ARG A C 1
ATOM 724 O O . ARG A 1 101 ? 14.044 -13.112 -9.207 1.00 96.25 101 ARG A O 1
ATOM 731 N N . ALA A 1 102 ? 13.098 -11.071 -9.311 1.00 96.94 102 ALA A N 1
ATOM 732 C CA . ALA A 1 102 ? 13.259 -10.759 -7.890 1.00 96.94 102 ALA A CA 1
ATOM 733 C C . ALA A 1 102 ? 12.548 -11.793 -6.998 1.00 96.94 102 ALA A C 1
ATOM 735 O O . ALA A 1 102 ? 13.145 -12.327 -6.064 1.00 96.94 102 ALA A O 1
ATOM 736 N N . ARG A 1 103 ? 11.313 -12.168 -7.357 1.00 94.81 103 ARG A N 1
ATOM 737 C CA . ARG A 1 103 ? 10.550 -13.217 -6.666 1.00 94.81 103 ARG A CA 1
ATOM 738 C C . ARG A 1 103 ? 11.249 -14.576 -6.722 1.00 94.81 103 ARG A C 1
ATOM 740 O O . ARG A 1 103 ? 11.318 -15.263 -5.711 1.00 94.81 103 ARG A O 1
ATOM 747 N N . ALA A 1 104 ? 11.806 -14.949 -7.876 1.00 95.38 104 ALA A N 1
ATOM 748 C CA . ALA A 1 104 ? 12.562 -16.196 -8.030 1.00 95.38 104 ALA A CA 1
ATOM 749 C C . ALA A 1 104 ? 13.852 -16.236 -7.186 1.00 95.38 104 ALA A C 1
ATOM 751 O O . ALA A 1 104 ? 14.332 -17.319 -6.863 1.00 95.38 104 ALA A O 1
ATOM 752 N N . LEU A 1 105 ? 14.403 -15.074 -6.816 1.00 96.44 105 LEU A N 1
ATOM 753 C CA . LEU A 1 105 ? 15.528 -14.947 -5.882 1.00 96.44 105 LEU A CA 1
ATOM 754 C C . LEU A 1 105 ? 15.090 -14.892 -4.408 1.00 96.44 105 LEU A C 1
ATOM 756 O O . LEU A 1 105 ? 15.937 -14.770 -3.528 1.00 96.44 105 LEU A O 1
ATOM 760 N N . GLY A 1 106 ? 13.786 -14.976 -4.128 1.00 95.62 106 GLY A N 1
ATOM 761 C CA . GLY A 1 106 ? 13.244 -14.909 -2.772 1.00 95.62 106 GLY A CA 1
ATOM 762 C C . GLY A 1 106 ? 13.219 -13.501 -2.175 1.00 95.62 106 GLY A C 1
ATOM 763 O O . GLY A 1 106 ? 13.108 -13.372 -0.959 1.00 95.62 106 GLY A O 1
ATOM 764 N N . ILE A 1 107 ? 13.325 -12.450 -2.997 1.00 96.44 107 ILE A N 1
ATOM 765 C CA . ILE A 1 107 ? 13.199 -11.065 -2.529 1.00 96.44 107 ILE A CA 1
ATOM 766 C C . ILE A 1 107 ? 11.715 -10.786 -2.253 1.00 96.44 10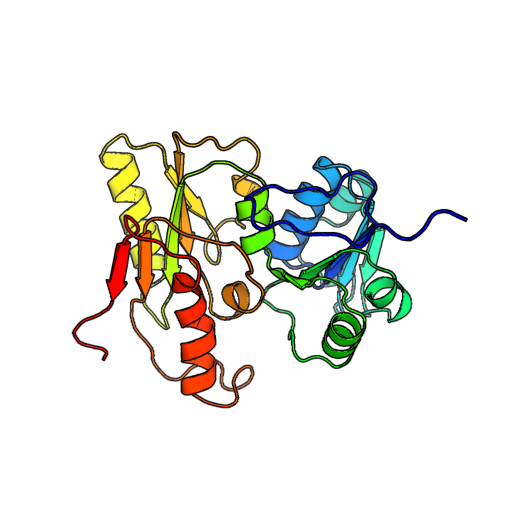7 ILE A C 1
ATOM 768 O O . ILE A 1 107 ? 10.905 -10.919 -3.179 1.00 96.44 107 ILE A O 1
ATOM 772 N N . PRO A 1 108 ? 11.330 -10.392 -1.026 1.00 95.06 108 PRO A N 1
ATOM 773 C CA . PRO A 1 108 ? 9.944 -10.069 -0.717 1.00 95.06 108 PRO A CA 1
ATOM 774 C C . PRO A 1 108 ? 9.452 -8.858 -1.506 1.00 95.06 108 PRO A C 1
ATOM 776 O O . PRO A 1 108 ? 10.182 -7.881 -1.692 1.00 95.06 108 PRO A O 1
ATOM 779 N N . ILE A 1 109 ? 8.198 -8.918 -1.954 1.00 96.75 109 ILE A N 1
ATOM 780 C CA . ILE A 1 109 ? 7.559 -7.877 -2.760 1.00 96.75 109 ILE A CA 1
ATOM 781 C C . ILE A 1 109 ? 6.226 -7.533 -2.110 1.00 96.75 109 ILE A C 1
ATOM 783 O O . ILE A 1 109 ? 5.301 -8.338 -2.164 1.00 96.75 109 ILE A O 1
ATOM 787 N N . LEU A 1 110 ? 6.127 -6.341 -1.526 1.00 97.06 110 LEU A N 1
ATOM 788 C CA . LEU A 1 110 ? 4.941 -5.884 -0.804 1.00 97.06 110 LEU A CA 1
ATOM 789 C C . LEU A 1 110 ? 4.240 -4.752 -1.551 1.00 97.06 110 LEU A C 1
ATOM 791 O O . LEU A 1 110 ? 4.866 -3.994 -2.296 1.00 97.06 110 LEU A O 1
ATOM 795 N N . SER A 1 111 ? 2.934 -4.614 -1.344 1.00 97.19 111 SER A N 1
ATOM 796 C CA . SER A 1 111 ? 2.203 -3.421 -1.769 1.00 97.19 111 SER A CA 1
ATOM 797 C C . SER A 1 111 ? 2.377 -2.277 -0.767 1.00 97.19 111 SER A C 1
ATOM 799 O O . SER A 1 111 ? 2.790 -2.463 0.379 1.00 97.19 111 SER A O 1
ATOM 801 N N . GLU A 1 112 ? 2.010 -1.068 -1.186 1.00 97.12 112 GLU A N 1
ATOM 802 C CA . GLU A 1 112 ? 1.902 0.082 -0.281 1.00 97.12 112 GLU A CA 1
ATOM 803 C C . GLU A 1 112 ? 0.870 -0.147 0.844 1.00 97.12 112 GLU A C 1
ATOM 805 O O . GLU A 1 112 ? 1.090 0.287 1.972 1.00 97.12 112 GLU A O 1
ATOM 810 N N . VAL A 1 113 ? -0.197 -0.909 0.576 1.00 97.81 113 VAL A N 1
ATOM 811 C CA . VAL A 1 113 ? -1.207 -1.291 1.580 1.00 97.81 113 VAL A CA 1
ATOM 812 C C . VAL A 1 113 ? -0.592 -2.152 2.675 1.00 97.81 113 VAL A C 1
ATOM 814 O O . VAL A 1 113 ? -0.785 -1.893 3.862 1.00 97.81 113 VAL A O 1
ATOM 817 N N . GLU A 1 114 ? 0.167 -3.166 2.271 1.00 97.69 114 GLU A N 1
ATOM 818 C CA . GLU A 1 114 ? 0.843 -4.083 3.180 1.00 97.69 114 GLU A CA 1
ATOM 819 C C . GLU A 1 114 ? 1.864 -3.346 4.054 1.00 97.69 114 GLU A C 1
ATOM 821 O O . GLU A 1 114 ? 1.891 -3.516 5.275 1.00 97.69 114 GLU A O 1
ATOM 826 N N . LEU A 1 115 ? 2.654 -2.460 3.436 1.00 97.50 115 LEU A N 1
ATOM 827 C CA . LEU A 1 115 ? 3.593 -1.599 4.147 1.00 97.50 115 LEU A CA 1
ATOM 828 C C . LEU A 1 115 ? 2.866 -0.731 5.183 1.00 97.50 115 LEU A C 1
ATOM 830 O O . LEU A 1 115 ? 3.273 -0.690 6.345 1.00 97.50 115 LEU A O 1
ATOM 834 N N . ALA A 1 116 ? 1.784 -0.059 4.787 1.00 97.38 116 ALA A N 1
ATOM 835 C CA . ALA A 1 116 ? 1.021 0.804 5.678 1.00 97.38 116 ALA A CA 1
ATOM 836 C C . ALA A 1 116 ? 0.431 0.029 6.867 1.00 97.38 116 ALA A C 1
ATOM 838 O O . ALA A 1 116 ? 0.555 0.457 8.015 1.00 97.38 116 ALA A O 1
ATOM 839 N N . TYR A 1 117 ? -0.147 -1.144 6.607 1.00 97.25 117 TYR A N 1
ATOM 840 C CA . TYR A 1 117 ? -0.742 -2.005 7.626 1.00 97.25 117 TYR A CA 1
ATOM 841 C C . TYR A 1 117 ? 0.264 -2.474 8.681 1.00 97.25 117 TYR A C 1
ATOM 843 O O . TYR A 1 117 ? -0.036 -2.437 9.877 1.00 97.25 117 TYR A O 1
ATOM 851 N N . ARG A 1 118 ? 1.477 -2.854 8.260 1.00 95.50 118 ARG A N 1
ATOM 852 C CA . ARG A 1 118 ? 2.562 -3.273 9.165 1.00 95.50 118 ARG A CA 1
ATOM 853 C C . ARG A 1 118 ? 3.182 -2.125 9.964 1.00 95.50 118 ARG A C 1
ATOM 855 O O . ARG A 1 118 ? 3.908 -2.382 10.921 1.00 95.50 118 ARG A O 1
ATOM 862 N N . SER A 1 119 ? 2.900 -0.879 9.587 1.00 95.00 119 SER A N 1
ATOM 863 C CA . SER A 1 119 ? 3.524 0.319 10.164 1.00 95.00 119 SER A CA 1
ATOM 864 C C . SER A 1 119 ? 2.694 1.000 11.250 1.00 95.00 119 SER A C 1
ATOM 866 O O . SER A 1 119 ? 3.156 1.962 11.860 1.00 95.00 119 SER A O 1
ATOM 868 N N . CYS A 1 120 ? 1.470 0.539 11.504 1.00 94.50 120 CYS A N 1
ATOM 869 C CA . CYS A 1 120 ? 0.598 1.111 12.526 1.00 94.50 120 CYS A CA 1
ATOM 870 C C . CYS A 1 120 ? -0.219 0.034 13.237 1.00 94.50 120 CYS A C 1
ATOM 872 O O . CYS A 1 120 ? -0.257 -1.121 12.815 1.00 94.50 120 CYS A O 1
ATOM 874 N N . GLN A 1 121 ? -0.907 0.428 14.307 1.00 94.81 121 GLN A N 1
ATOM 875 C CA . GLN A 1 121 ? -1.788 -0.456 15.074 1.00 94.81 121 GLN A CA 1
ATOM 876 C C . GLN A 1 121 ? -3.276 -0.154 14.832 1.00 94.81 121 GLN A C 1
ATOM 878 O O . GLN A 1 121 ? -4.130 -0.771 15.456 1.00 94.81 121 GLN A O 1
ATOM 883 N N . ALA A 1 122 ? -3.606 0.768 13.923 1.00 97.06 122 ALA A N 1
ATOM 884 C CA . ALA A 1 122 ? -4.985 1.147 13.619 1.00 97.06 122 ALA A CA 1
ATOM 885 C C . ALA A 1 122 ? -5.861 -0.027 13.172 1.00 97.06 122 ALA A C 1
ATOM 887 O O . ALA A 1 122 ? -5.381 -1.009 12.602 1.00 97.06 122 ALA A O 1
ATOM 888 N N . ARG A 1 123 ? -7.165 0.086 13.392 1.00 97.62 123 ARG A N 1
ATOM 889 C CA . ARG A 1 123 ? -8.151 -0.878 12.893 1.00 97.62 123 ARG A CA 1
ATOM 890 C C . ARG A 1 123 ? -8.420 -0.587 11.422 1.00 97.62 123 ARG A C 1
ATOM 892 O O . ARG A 1 123 ? -8.499 0.580 11.050 1.00 97.62 123 ARG A O 1
ATOM 899 N N . PHE A 1 124 ? -8.550 -1.607 10.579 1.00 98.44 124 PHE A N 1
ATOM 900 C CA . PHE A 1 124 ? -8.755 -1.417 9.138 1.00 98.44 124 PHE A CA 1
ATOM 901 C C . PHE A 1 124 ? -10.137 -1.883 8.695 1.00 98.44 124 PHE A C 1
ATOM 903 O O . PHE A 1 124 ? -10.539 -3.009 8.984 1.00 98.44 124 PHE A O 1
ATOM 910 N N . LEU A 1 125 ? -10.818 -1.025 7.937 1.00 98.69 125 LEU A N 1
ATOM 911 C CA . LEU A 1 125 ? -12.001 -1.352 7.152 1.00 98.69 125 LEU A CA 1
ATOM 912 C C . LEU A 1 125 ? -11.636 -1.196 5.674 1.00 98.69 125 LEU A C 1
ATOM 914 O O . LEU A 1 125 ? -11.381 -0.085 5.216 1.00 98.69 125 LEU A O 1
ATOM 918 N N . GLY A 1 126 ? -11.562 -2.299 4.933 1.00 98.62 126 GLY A N 1
ATOM 919 C CA . GLY A 1 126 ? -11.168 -2.306 3.525 1.00 98.62 126 GLY A CA 1
ATOM 920 C C . GLY A 1 126 ? -12.373 -2.396 2.596 1.00 98.62 126 GLY A C 1
ATOM 921 O O . GLY A 1 126 ? -13.230 -3.252 2.784 1.00 98.62 126 GLY A O 1
ATOM 922 N N . ILE A 1 127 ? -12.431 -1.543 1.572 1.00 98.81 127 ILE A N 1
ATOM 923 C CA . ILE A 1 127 ? -13.513 -1.528 0.579 1.00 98.81 127 ILE A CA 1
ATOM 924 C C . ILE A 1 127 ? -12.925 -1.661 -0.822 1.00 98.81 127 ILE A C 1
ATOM 926 O O . ILE A 1 127 ? -12.122 -0.832 -1.256 1.00 98.81 127 ILE A O 1
ATOM 930 N N . THR A 1 128 ? -13.356 -2.683 -1.558 1.00 98.25 128 THR A N 1
ATOM 931 C CA . THR A 1 128 ? -13.043 -2.853 -2.978 1.00 98.25 128 THR A CA 1
ATOM 932 C C . THR A 1 128 ? -14.295 -3.170 -3.801 1.00 98.25 128 THR A C 1
ATOM 934 O O . THR A 1 128 ? -15.400 -3.326 -3.295 1.00 98.25 128 THR A O 1
ATOM 937 N N . GLY A 1 129 ? -14.122 -3.202 -5.116 1.00 96.81 129 GLY A N 1
ATOM 938 C CA . GLY A 1 129 ? -15.163 -3.449 -6.113 1.00 96.81 129 GLY A CA 1
ATOM 939 C C . GLY A 1 129 ? -14.791 -2.821 -7.453 1.00 96.81 129 GLY A C 1
ATOM 940 O O . GLY A 1 129 ? -13.788 -2.090 -7.545 1.00 96.81 129 GLY A O 1
ATOM 941 N N . THR A 1 130 ? -15.552 -3.092 -8.507 1.00 95.00 130 THR A N 1
ATOM 942 C CA . THR A 1 130 ? -15.364 -2.386 -9.782 1.00 95.00 130 THR A CA 1
ATOM 943 C C . THR A 1 130 ? -15.855 -0.947 -9.650 1.00 95.00 130 THR A C 1
ATOM 945 O O . THR A 1 130 ? -15.079 -0.018 -9.875 1.00 95.00 130 THR A O 1
ATOM 948 N N . ASN A 1 131 ? -17.071 -0.751 -9.138 1.00 94.94 131 ASN A N 1
ATOM 949 C CA . ASN A 1 131 ? -17.739 0.545 -9.011 1.00 94.94 131 ASN A CA 1
ATOM 950 C C . ASN A 1 131 ? -18.225 0.817 -7.579 1.00 94.94 131 ASN A C 1
ATOM 952 O O . ASN A 1 131 ? -18.313 -0.087 -6.752 1.00 94.94 131 ASN A O 1
ATOM 956 N N . GLY A 1 132 ? -18.516 2.086 -7.276 1.00 96.56 132 GLY A N 1
ATOM 957 C CA . GLY A 1 132 ? -19.085 2.512 -5.988 1.00 96.56 132 GLY A CA 1
ATOM 958 C C . GLY A 1 132 ? -18.085 2.656 -4.835 1.00 96.56 132 GLY A C 1
ATOM 959 O O . GLY A 1 132 ? -18.430 3.253 -3.823 1.00 96.56 132 GLY A O 1
ATOM 960 N N . LYS A 1 133 ? -16.838 2.189 -5.008 1.00 97.00 133 LYS A N 1
ATOM 961 C CA . LYS A 1 133 ? -15.760 2.246 -4.003 1.00 97.00 133 LYS A CA 1
ATOM 962 C C . LYS A 1 133 ? -15.654 3.608 -3.311 1.00 97.00 133 LYS A C 1
ATOM 964 O O . LYS A 1 133 ? -15.893 3.693 -2.117 1.00 97.00 133 LYS A O 1
ATOM 969 N N . SER A 1 134 ? -15.379 4.665 -4.075 1.00 97.12 134 SER A N 1
ATOM 970 C CA . SER A 1 134 ? -15.152 6.011 -3.539 1.00 97.12 134 SER A CA 1
ATOM 971 C C . SER A 1 134 ? -16.342 6.548 -2.759 1.00 97.12 134 SER A C 1
ATOM 973 O O . SER A 1 134 ? -16.179 7.011 -1.635 1.00 97.12 134 SER A O 1
ATOM 975 N N . THR A 1 135 ? -17.550 6.418 -3.308 1.00 97.50 135 THR A N 1
ATOM 976 C CA . THR A 1 135 ? -18.775 6.840 -2.625 1.00 97.50 135 THR A CA 1
ATOM 977 C C . THR A 1 135 ? -18.973 6.081 -1.316 1.00 97.50 135 THR A C 1
ATOM 979 O O . THR A 1 135 ? -19.200 6.713 -0.287 1.00 97.50 135 THR A O 1
ATOM 982 N N . THR A 1 136 ? -18.843 4.751 -1.324 1.00 98.31 136 THR A N 1
ATOM 983 C CA . THR A 1 136 ? -19.023 3.935 -0.118 1.00 98.31 136 THR A CA 1
ATOM 984 C C . THR A 1 136 ? -17.941 4.220 0.922 1.00 98.31 136 THR A C 1
ATOM 986 O O . THR A 1 136 ? -18.266 4.423 2.088 1.00 98.31 136 THR A O 1
ATOM 989 N N . THR A 1 137 ? -16.670 4.306 0.522 1.00 98.38 137 THR A N 1
ATOM 990 C CA . THR A 1 137 ? -15.546 4.641 1.410 1.00 98.38 137 THR A CA 1
ATOM 991 C C . THR A 1 137 ? -15.761 5.995 2.080 1.00 98.38 137 THR A C 1
ATOM 993 O O . THR A 1 137 ? -15.640 6.102 3.301 1.00 98.38 137 THR A O 1
ATOM 996 N N . THR A 1 138 ? -16.139 7.024 1.317 1.00 98.06 138 THR A N 1
ATOM 997 C CA . THR A 1 138 ? -16.444 8.345 1.877 1.00 98.06 138 THR A CA 1
ATOM 998 C C . THR A 1 138 ? -17.647 8.294 2.817 1.00 98.06 138 THR A C 1
ATOM 1000 O O . THR A 1 138 ? -17.581 8.852 3.911 1.00 98.06 138 THR A O 1
ATOM 1003 N N . LEU A 1 139 ? -18.726 7.604 2.438 1.00 98.44 139 LEU A N 1
ATOM 1004 C CA . LEU A 1 139 ? -19.937 7.511 3.253 1.00 98.44 139 LEU A CA 1
ATOM 1005 C C . LEU A 1 139 ? -19.676 6.820 4.599 1.00 98.44 139 LEU A C 1
ATOM 1007 O O . LEU A 1 139 ? -20.096 7.334 5.633 1.00 98.44 139 LEU A O 1
ATOM 1011 N N . VAL A 1 140 ? -18.938 5.706 4.602 1.00 98.44 140 VAL A N 1
ATOM 1012 C CA . VAL A 1 140 ? -18.551 4.990 5.829 1.00 98.44 140 VAL A CA 1
ATOM 1013 C C . VAL A 1 140 ? -17.688 5.875 6.728 1.00 98.44 140 VAL A C 1
ATOM 1015 O O . VAL A 1 140 ? -17.931 5.942 7.932 1.00 98.44 140 VAL A O 1
ATOM 1018 N N . GLY A 1 141 ? -16.723 6.601 6.154 1.00 98.19 141 GLY A N 1
ATOM 1019 C CA . GLY A 1 141 ? -15.916 7.569 6.898 1.00 98.19 141 GLY A CA 1
ATOM 1020 C C . GLY A 1 141 ? -16.766 8.638 7.590 1.00 98.19 141 GLY A C 1
ATOM 1021 O O . GLY A 1 141 ? -16.632 8.843 8.794 1.00 98.19 141 GLY A O 1
ATOM 1022 N N . LEU A 1 142 ? -17.698 9.254 6.855 1.00 98.44 142 LEU A N 1
ATOM 1023 C CA . LEU A 1 142 ? -18.612 10.269 7.392 1.00 98.44 142 LEU A CA 1
ATOM 1024 C C . LEU A 1 142 ? -19.537 9.706 8.479 1.00 98.44 142 LEU A C 1
ATOM 1026 O O . LEU A 1 142 ? -19.802 10.383 9.469 1.00 98.44 142 LEU A O 1
ATOM 1030 N N . MET A 1 143 ? -20.031 8.475 8.322 1.00 98.62 143 MET A N 1
ATOM 1031 C CA . MET A 1 143 ? -20.867 7.816 9.332 1.00 98.62 143 MET A CA 1
ATOM 1032 C C . MET A 1 143 ? -20.103 7.590 10.641 1.00 98.62 143 MET A C 1
ATOM 1034 O O . MET A 1 143 ? -20.628 7.900 11.709 1.00 98.62 143 MET A O 1
ATOM 1038 N N . LEU A 1 144 ? -18.863 7.094 10.565 1.00 98.31 144 LEU A N 1
ATOM 1039 C CA . LEU A 1 144 ? -18.015 6.874 11.741 1.00 98.31 144 LEU A CA 1
ATOM 1040 C C . LEU A 1 144 ? -17.674 8.190 12.445 1.00 98.31 144 LEU A C 1
ATOM 1042 O O . LEU A 1 144 ? -17.821 8.287 13.662 1.00 98.31 144 LEU A O 1
ATOM 1046 N N . GLU A 1 145 ? -17.309 9.222 11.684 1.00 98.00 145 GLU A N 1
ATOM 1047 C CA . GLU A 1 145 ? -17.035 10.554 12.226 1.00 98.00 145 GLU A CA 1
ATOM 1048 C C . GLU A 1 145 ? -18.264 11.128 12.951 1.00 98.00 145 GLU A C 1
ATOM 1050 O O . GLU A 1 145 ? -18.162 11.589 14.088 1.00 98.00 145 GLU A O 1
ATOM 1055 N N . ARG A 1 146 ? -19.455 11.036 12.341 1.00 98.50 146 ARG A N 1
ATOM 1056 C CA . ARG A 1 146 ? -20.718 11.495 12.948 1.00 98.50 146 ARG A CA 1
ATOM 1057 C C . ARG A 1 146 ? -21.121 10.700 14.185 1.00 98.50 146 ARG A C 1
ATOM 1059 O O . ARG A 1 146 ? -21.793 11.252 15.052 1.00 98.50 146 ARG A O 1
ATOM 1066 N N . ALA A 1 147 ? -20.704 9.442 14.282 1.00 98.38 147 ALA A N 1
ATOM 1067 C CA . ALA A 1 147 ? -20.884 8.611 15.467 1.00 98.38 147 ALA A CA 1
ATOM 1068 C C . ALA A 1 147 ? -19.846 8.893 16.573 1.00 98.38 147 ALA A C 1
ATOM 1070 O O . ALA A 1 147 ? -19.880 8.243 17.616 1.00 98.38 147 ALA A O 1
ATOM 1071 N N . GLY A 1 148 ? -18.918 9.838 16.366 1.00 98.12 148 GLY A N 1
ATOM 1072 C CA . GLY A 1 148 ? -17.847 10.145 17.316 1.00 98.12 148 GLY A CA 1
ATOM 1073 C C . GLY A 1 148 ? -16.742 9.085 17.363 1.00 98.12 148 GLY A C 1
ATOM 1074 O O . GLY A 1 148 ? -15.977 9.042 18.324 1.00 98.12 148 GLY A O 1
ATOM 1075 N N . VAL A 1 149 ? -16.651 8.221 16.348 1.00 98.19 149 VAL A N 1
ATOM 1076 C CA . VAL A 1 149 ? -15.614 7.191 16.245 1.00 98.19 149 VAL A CA 1
ATOM 1077 C C . VAL A 1 149 ? -14.383 7.785 15.548 1.00 98.19 149 VAL A C 1
ATOM 1079 O O . VAL A 1 149 ? -14.506 8.257 14.416 1.00 98.19 149 VAL A O 1
ATOM 1082 N N . PRO A 1 150 ? -13.182 7.748 16.160 1.00 98.06 150 PRO A N 1
ATOM 1083 C CA . PRO A 1 150 ? -11.969 8.244 15.518 1.00 98.06 150 PRO A CA 1
ATOM 1084 C C . PRO A 1 150 ? -11.677 7.482 14.221 1.00 98.06 150 PRO A C 1
ATOM 1086 O O . PRO A 1 150 ? -11.458 6.269 14.231 1.00 98.06 150 PRO A O 1
ATOM 1089 N N . VAL A 1 151 ? -11.647 8.197 13.098 1.00 98.00 151 VAL A N 1
ATOM 1090 C CA . VAL A 1 151 ? -11.518 7.601 11.763 1.00 98.00 151 VAL A CA 1
ATOM 1091 C C . VAL A 1 151 ? -10.632 8.448 10.853 1.00 98.00 151 VAL A C 1
ATOM 1093 O O . VAL A 1 151 ? -10.527 9.663 11.017 1.00 98.00 151 VAL A O 1
ATOM 1096 N N . VAL A 1 152 ? -9.976 7.795 9.897 1.00 97.44 152 VAL A N 1
ATOM 1097 C CA . VAL A 1 152 ? -9.313 8.406 8.741 1.00 97.44 152 VAL A CA 1
ATOM 1098 C C . VAL A 1 152 ? -9.733 7.653 7.482 1.00 97.44 152 VAL A C 1
ATOM 1100 O O . VAL A 1 152 ? -9.794 6.425 7.482 1.00 97.44 152 VAL A O 1
ATOM 1103 N N . VAL A 1 153 ? -10.005 8.388 6.405 1.00 97.94 153 VAL A N 1
ATOM 1104 C CA . VAL A 1 153 ? -10.299 7.834 5.077 1.00 97.94 153 VAL A CA 1
ATOM 1105 C C . VAL A 1 153 ? -9.069 7.984 4.187 1.00 97.94 153 VAL A C 1
ATOM 1107 O O . VAL A 1 153 ? -8.530 9.084 4.078 1.00 97.94 153 VAL A O 1
ATOM 1110 N N . ALA A 1 154 ? -8.621 6.899 3.556 1.00 97.50 154 ALA A N 1
ATOM 1111 C CA . ALA A 1 154 ? -7.422 6.898 2.713 1.00 97.50 154 ALA A CA 1
ATOM 1112 C C . ALA A 1 154 ? -7.413 5.734 1.703 1.00 97.50 154 ALA A C 1
ATOM 1114 O O . ALA A 1 154 ? -8.345 4.933 1.638 1.00 97.50 154 ALA A O 1
ATOM 1115 N N . GLY A 1 155 ? -6.345 5.629 0.911 1.00 95.44 155 GLY A N 1
ATOM 1116 C CA . GLY A 1 155 ? -6.102 4.536 -0.028 1.00 95.44 155 GLY A CA 1
ATOM 1117 C C . GLY A 1 155 ? -6.096 4.992 -1.478 1.00 95.44 155 GLY A C 1
ATOM 1118 O O . GLY A 1 155 ? -5.373 5.910 -1.867 1.00 95.44 155 GLY A O 1
ATOM 1119 N N . ASN A 1 156 ? -6.860 4.299 -2.317 1.00 93.38 156 ASN A N 1
ATOM 1120 C CA . ASN A 1 156 ? -6.968 4.615 -3.738 1.00 93.38 156 ASN A CA 1
ATOM 1121 C C . ASN A 1 156 ? -7.622 5.994 -3.988 1.00 93.38 156 ASN A C 1
ATOM 1123 O O . ASN A 1 156 ? -7.355 6.635 -5.007 1.00 93.38 156 ASN A O 1
ATOM 1127 N N . ILE A 1 157 ? -8.390 6.499 -3.019 1.00 84.94 157 ILE A N 1
ATOM 1128 C CA . ILE A 1 157 ? -8.963 7.849 -3.002 1.00 84.94 157 ILE A CA 1
ATOM 1129 C C . ILE A 1 157 ? -8.182 8.786 -2.078 1.00 84.94 157 ILE A C 1
ATOM 1131 O O . ILE A 1 157 ? -7.747 8.393 -0.999 1.00 84.94 157 ILE A O 1
ATOM 1135 N N . GLY A 1 158 ? -8.054 10.051 -2.494 1.00 85.12 158 GLY A N 1
ATOM 1136 C CA . GLY A 1 158 ? -7.493 11.115 -1.662 1.00 85.12 158 GLY A CA 1
ATOM 1137 C C . GLY A 1 158 ? -6.016 10.891 -1.348 1.00 85.12 158 GLY A C 1
ATOM 1138 O O . GLY A 1 158 ? -5.157 11.113 -2.206 1.00 85.12 158 GLY A O 1
ATOM 1139 N N . THR A 1 159 ? -5.734 10.455 -0.126 1.00 93.44 159 THR A N 1
ATOM 1140 C CA . THR A 1 159 ? -4.385 10.329 0.428 1.00 93.44 159 THR A CA 1
ATOM 1141 C C . THR A 1 159 ? -3.937 8.866 0.455 1.00 93.44 159 THR A C 1
ATOM 1143 O O . THR A 1 159 ? -4.732 7.972 0.740 1.00 93.44 159 THR A O 1
ATOM 1146 N N . ALA A 1 160 ? -2.659 8.603 0.162 1.00 96.88 160 ALA A N 1
ATOM 1147 C CA . ALA A 1 160 ? -2.094 7.255 0.264 1.00 96.88 160 ALA A CA 1
ATOM 1148 C C . ALA A 1 160 ? -2.122 6.745 1.720 1.00 96.88 160 ALA A C 1
ATOM 1150 O O . ALA A 1 160 ? -2.049 7.536 2.661 1.00 96.88 160 ALA A O 1
ATOM 1151 N N . LEU A 1 161 ? -2.189 5.427 1.926 1.00 97.81 161 LEU A N 1
ATOM 1152 C CA . LEU A 1 161 ? -2.239 4.851 3.274 1.00 97.81 161 LEU A CA 1
ATOM 1153 C C . LEU A 1 161 ? -0.956 5.154 4.052 1.00 97.81 161 LEU A C 1
ATOM 1155 O O . LEU A 1 161 ? -1.029 5.607 5.190 1.00 97.81 161 LEU A O 1
ATOM 1159 N N . CYS A 1 162 ? 0.214 4.990 3.433 1.00 97.62 162 CYS A N 1
ATOM 1160 C CA . CYS A 1 162 ? 1.517 5.261 4.043 1.00 97.62 162 CYS A CA 1
ATOM 1161 C C . CYS A 1 162 ? 1.692 6.709 4.522 1.00 97.62 162 CYS A C 1
ATOM 1163 O O . CYS A 1 162 ? 2.552 6.961 5.360 1.00 97.62 162 CYS A O 1
ATOM 1165 N N . GLU A 1 163 ? 0.897 7.651 4.013 1.00 96.44 163 GLU A N 1
ATOM 1166 C CA . GLU A 1 163 ? 0.927 9.047 4.450 1.00 96.44 163 GLU A CA 1
ATOM 1167 C C . GLU A 1 163 ? 0.092 9.278 5.717 1.00 96.44 163 GLU A C 1
ATOM 1169 O O . GLU A 1 163 ? 0.443 10.133 6.524 1.00 96.44 163 GLU A O 1
ATOM 1174 N N . VAL A 1 164 ? -0.969 8.493 5.937 1.00 95.62 164 VAL A N 1
ATOM 1175 C CA . VAL A 1 164 ? -1.889 8.696 7.070 1.00 95.62 164 VAL A CA 1
ATOM 1176 C C . VAL A 1 164 ? -1.651 7.766 8.254 1.00 95.62 164 VAL A C 1
ATOM 1178 O O . VAL A 1 164 ? -2.024 8.104 9.372 1.00 95.62 164 VAL A O 1
ATOM 1181 N N . VAL A 1 165 ? -1.063 6.587 8.033 1.00 94.31 165 VAL A N 1
ATOM 1182 C CA . VAL A 1 165 ? -0.847 5.587 9.091 1.00 94.31 165 VAL A CA 1
ATOM 1183 C C . VAL A 1 165 ? 0.218 5.920 10.148 1.00 94.31 165 VAL A C 1
ATOM 1185 O O . VAL A 1 165 ? 0.104 5.343 11.236 1.00 94.31 165 VAL A O 1
ATOM 1188 N N . PRO A 1 166 ? 1.239 6.779 9.914 1.00 92.06 166 PRO A N 1
ATOM 1189 C CA . PRO A 1 166 ? 2.232 7.077 10.942 1.00 92.06 166 PRO A CA 1
ATOM 1190 C C . PRO A 1 166 ? 1.589 7.541 12.255 1.00 92.06 166 PRO A C 1
ATOM 1192 O O . PRO A 1 166 ? 0.819 8.497 12.286 1.00 92.06 166 PRO A O 1
ATOM 1195 N N . GLY A 1 167 ? 1.904 6.848 13.352 1.00 87.31 167 GLY A N 1
ATOM 1196 C CA . GLY A 1 167 ? 1.412 7.187 14.691 1.00 87.31 167 GLY A CA 1
ATOM 1197 C C . GLY A 1 167 ? -0.031 6.768 15.000 1.00 87.31 167 GLY A C 1
ATOM 1198 O O . GLY A 1 167 ? -0.498 7.041 16.105 1.00 87.31 167 GLY A O 1
ATOM 1199 N N . LEU A 1 168 ? -0.745 6.091 14.090 1.00 95.44 168 LEU A N 1
ATOM 1200 C CA . LEU A 1 168 ? -2.114 5.649 14.372 1.00 95.44 168 LEU A CA 1
ATOM 1201 C C . LEU A 1 168 ? -2.155 4.398 15.271 1.00 95.44 168 LEU A C 1
ATOM 1203 O O . LEU A 1 168 ? -1.596 3.344 14.939 1.00 95.44 168 LEU A O 1
ATOM 1207 N N . GLY A 1 169 ? -2.860 4.520 16.399 1.00 95.19 169 GLY A N 1
ATOM 1208 C CA . GLY A 1 169 ? -3.106 3.459 17.378 1.00 95.19 169 GLY A CA 1
ATOM 1209 C C . GLY A 1 169 ? -4.413 2.689 17.153 1.00 95.19 169 GLY A C 1
ATOM 1210 O O . GLY A 1 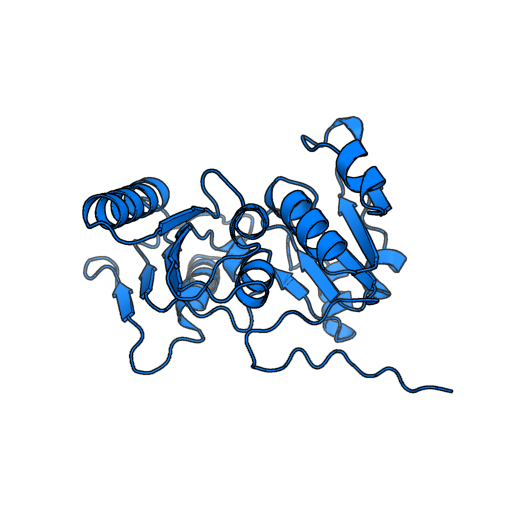169 ? -5.199 3.012 16.264 1.00 95.19 169 GLY A O 1
ATOM 1211 N N . ARG A 1 170 ? -4.654 1.659 17.983 1.00 95.06 170 ARG A N 1
ATOM 1212 C CA . ARG A 1 170 ? -5.842 0.773 17.913 1.00 95.06 170 ARG A CA 1
ATOM 1213 C C . ARG A 1 170 ? -7.178 1.481 18.174 1.00 95.06 170 ARG A C 1
ATOM 1215 O O . ARG A 1 170 ? -8.231 0.914 17.903 1.00 95.06 170 ARG A O 1
ATOM 1222 N N . ASP A 1 171 ? -7.143 2.685 18.729 1.00 96.31 171 ASP A N 1
ATOM 1223 C CA . ASP A 1 171 ? -8.298 3.540 19.010 1.00 96.31 171 ASP A CA 1
ATOM 1224 C C . ASP A 1 171 ? -8.886 4.194 17.751 1.00 96.31 171 ASP A C 1
ATOM 1226 O O . ASP A 1 171 ? -9.970 4.775 17.807 1.00 96.31 171 ASP A O 1
ATOM 1230 N N . ARG A 1 172 ? -8.195 4.085 16.609 1.00 97.44 172 ARG A N 1
ATOM 1231 C CA . ARG A 1 172 ? -8.585 4.720 15.352 1.00 97.44 172 ARG A CA 1
ATOM 1232 C C . ARG A 1 172 ? -8.857 3.710 14.246 1.00 97.44 172 ARG A C 1
ATOM 1234 O O . ARG A 1 172 ? -8.137 2.724 14.086 1.00 97.44 172 ARG A O 1
ATOM 1241 N N . TRP A 1 173 ? -9.868 4.013 13.441 1.00 98.38 173 TRP A N 1
ATOM 1242 C CA . TRP A 1 173 ? -10.176 3.308 12.204 1.00 98.38 173 TRP A CA 1
ATOM 1243 C C . TRP A 1 173 ? -9.504 3.946 10.991 1.00 98.38 173 TRP A C 1
ATOM 1245 O O . TRP A 1 173 ? -9.485 5.166 10.840 1.00 98.38 173 TRP A O 1
ATOM 1255 N N . VAL A 1 174 ? -9.024 3.105 10.084 1.00 98.44 174 VAL A N 1
ATOM 1256 C CA . VAL A 1 174 ? -8.649 3.461 8.718 1.00 98.44 174 VAL A CA 1
ATOM 1257 C C . VAL A 1 174 ? -9.678 2.838 7.785 1.00 98.44 174 VAL A C 1
ATOM 1259 O O . VAL A 1 174 ? -9.755 1.616 7.660 1.00 98.44 174 VAL A O 1
ATOM 1262 N N . VAL A 1 175 ? -10.472 3.682 7.135 1.00 98.50 175 VAL A N 1
ATOM 1263 C CA . VAL A 1 175 ? -11.402 3.286 6.075 1.00 98.50 175 VAL A CA 1
ATOM 1264 C C . VAL A 1 175 ? -10.650 3.395 4.751 1.00 98.50 175 VAL A C 1
ATOM 1266 O O . VAL A 1 175 ? -10.405 4.491 4.243 1.00 98.50 175 VAL A O 1
ATOM 1269 N N . ALA A 1 176 ? -10.221 2.247 4.236 1.00 98.44 176 ALA A N 1
ATOM 1270 C CA . ALA A 1 176 ? -9.327 2.129 3.098 1.00 98.44 176 ALA A CA 1
ATOM 1271 C C . ALA A 1 176 ? -10.101 1.802 1.813 1.00 98.44 176 ALA A C 1
ATOM 1273 O O . ALA A 1 176 ? -10.686 0.724 1.688 1.00 98.44 176 ALA A O 1
ATOM 1274 N N . GLU A 1 177 ? -10.060 2.698 0.824 1.00 98.56 177 GLU A N 1
ATOM 1275 C CA . GLU A 1 177 ? -10.417 2.333 -0.550 1.00 98.56 177 GLU A CA 1
ATOM 1276 C C . GLU A 1 177 ? -9.273 1.541 -1.189 1.00 98.56 177 GLU A C 1
ATOM 1278 O O . GLU A 1 177 ? -8.139 2.020 -1.236 1.00 98.56 177 GLU A O 1
ATOM 1283 N N . LEU A 1 178 ? -9.567 0.359 -1.729 1.00 98.19 178 LEU A N 1
ATOM 1284 C CA . LEU A 1 178 ? -8.561 -0.553 -2.263 1.00 98.19 178 LEU A CA 1
ATOM 1285 C C . LEU A 1 178 ? -8.869 -0.918 -3.718 1.00 98.19 178 LEU A C 1
ATOM 1287 O O . LEU A 1 178 ? -9.948 -1.417 -4.055 1.00 98.19 178 LEU A O 1
ATOM 1291 N N . SER A 1 179 ? -7.905 -0.682 -4.605 1.00 96.06 179 SER A N 1
ATOM 1292 C CA . SER A 1 179 ? -7.916 -1.216 -5.973 1.00 96.06 179 SER A CA 1
ATOM 1293 C C . SER A 1 179 ? -7.518 -2.698 -5.994 1.00 96.06 179 SER A C 1
ATOM 1295 O O . SER A 1 179 ? -6.978 -3.217 -5.020 1.00 96.06 179 SER A O 1
ATOM 1297 N N . SER A 1 180 ? -7.760 -3.388 -7.113 1.00 95.88 180 SER A N 1
ATOM 1298 C CA . SER A 1 180 ? -7.257 -4.760 -7.288 1.00 95.88 180 SER A CA 1
ATOM 1299 C C . SER A 1 180 ? -5.724 -4.786 -7.309 1.00 95.88 180 SER A C 1
ATOM 1301 O O . SER A 1 180 ? -5.129 -5.616 -6.635 1.00 95.88 180 SER A O 1
ATOM 1303 N N . PHE A 1 181 ? -5.082 -3.811 -7.967 1.00 95.31 181 PHE A N 1
ATOM 1304 C CA . PHE A 1 181 ? -3.618 -3.705 -8.050 1.00 95.31 181 PHE A CA 1
ATOM 1305 C C . PHE A 1 181 ? -2.949 -3.610 -6.673 1.00 95.31 181 PHE A C 1
ATOM 1307 O O . PHE A 1 181 ? -1.912 -4.215 -6.426 1.00 95.31 181 PHE A O 1
ATOM 1314 N N . GLN A 1 182 ? -3.565 -2.871 -5.749 1.00 97.00 182 GLN A N 1
ATOM 1315 C CA . GLN A 1 182 ? -3.085 -2.711 -4.374 1.00 97.00 182 GLN A CA 1
ATOM 1316 C C . GLN A 1 182 ? -3.125 -4.003 -3.548 1.00 97.00 182 GLN A C 1
ATOM 1318 O O . GLN A 1 182 ? -2.361 -4.139 -2.589 1.00 97.00 182 GLN A O 1
ATOM 1323 N N . LEU A 1 183 ? -4.013 -4.931 -3.907 1.00 97.62 183 LEU A N 1
ATOM 1324 C CA . LEU A 1 183 ? -4.217 -6.191 -3.201 1.00 97.62 183 LEU A CA 1
ATOM 1325 C C . LEU A 1 183 ? -3.308 -7.315 -3.721 1.00 97.62 183 LEU A C 1
ATOM 1327 O O . LEU A 1 183 ? -3.113 -8.298 -3.017 1.00 97.62 183 LEU A O 1
ATOM 1331 N N . GLU A 1 184 ? -2.697 -7.184 -4.902 1.00 95.69 184 GLU A N 1
ATOM 1332 C CA . GLU A 1 184 ? -1.919 -8.259 -5.550 1.00 95.69 184 GLU A CA 1
ATOM 1333 C C . GLU A 1 184 ? -0.731 -8.763 -4.716 1.00 95.69 184 GLU A C 1
ATOM 1335 O O . GLU A 1 184 ? -0.408 -9.950 -4.751 1.00 95.69 184 GLU A O 1
ATOM 1340 N N . THR A 1 185 ? -0.089 -7.877 -3.954 1.00 95.25 185 THR A N 1
ATOM 1341 C CA . THR A 1 185 ? 1.134 -8.170 -3.184 1.00 95.25 185 THR A CA 1
ATOM 1342 C C . THR A 1 185 ? 0.978 -7.902 -1.688 1.00 95.25 185 THR A C 1
ATOM 1344 O O . THR A 1 185 ? 1.943 -7.565 -1.005 1.00 95.25 185 THR A O 1
ATOM 1347 N N . ILE A 1 186 ? -0.240 -8.049 -1.158 1.00 96.62 186 ILE A N 1
ATOM 1348 C CA . ILE A 1 186 ? -0.428 -8.167 0.294 1.00 96.62 186 ILE A CA 1
ATOM 1349 C C . ILE A 1 186 ? 0.015 -9.545 0.788 1.00 96.62 186 ILE A C 1
ATOM 1351 O O . ILE A 1 186 ? -0.030 -10.523 0.039 1.00 96.62 186 ILE A O 1
ATOM 1355 N N . GLU A 1 187 ? 0.375 -9.622 2.060 1.00 94.25 187 GLU A N 1
ATOM 1356 C CA . GLU A 1 187 ? 0.796 -10.849 2.732 1.00 94.25 187 GLU A CA 1
ATOM 1357 C C . GLU A 1 187 ? 0.043 -11.032 4.046 1.00 94.25 187 GLU A C 1
ATOM 1359 O O . GLU A 1 187 ? -0.633 -12.040 4.197 1.00 94.25 187 GLU A O 1
ATOM 1364 N N . THR A 1 188 ? 0.103 -10.061 4.964 1.00 95.56 188 THR A N 1
ATOM 1365 C CA . THR A 1 188 ? -0.554 -10.121 6.280 1.00 95.56 188 THR A CA 1
ATOM 1366 C C . THR A 1 188 ? -1.644 -9.071 6.454 1.00 95.56 188 THR A C 1
ATOM 1368 O O . THR A 1 188 ? -2.292 -9.048 7.502 1.00 95.56 188 THR A O 1
ATOM 1371 N N . PHE A 1 189 ? -1.888 -8.219 5.446 1.00 97.62 189 PHE A N 1
ATOM 1372 C CA . PHE A 1 189 ? -3.005 -7.280 5.455 1.00 97.62 189 PHE A CA 1
ATOM 1373 C C . PHE A 1 189 ? -4.308 -7.994 5.807 1.00 97.62 189 PHE A C 1
ATOM 1375 O O . PHE A 1 189 ? -4.739 -8.918 5.114 1.00 97.62 189 PHE A O 1
ATOM 1382 N N . ARG A 1 190 ? -4.912 -7.543 6.904 1.00 97.25 190 ARG A N 1
ATOM 1383 C CA . ARG A 1 190 ? -6.113 -8.120 7.493 1.00 97.25 190 ARG A CA 1
ATOM 1384 C C . ARG A 1 190 ? -7.025 -6.985 7.955 1.00 97.25 190 ARG A C 1
ATOM 1386 O O . ARG A 1 190 ? -6.832 -6.439 9.044 1.00 97.25 190 ARG A O 1
ATOM 1393 N N . PRO A 1 191 ? -7.988 -6.573 7.124 1.00 98.12 191 PRO A N 1
ATOM 1394 C CA . PRO A 1 191 ? -9.040 -5.678 7.569 1.00 98.12 191 PRO A CA 1
ATOM 1395 C C . PRO A 1 191 ? -10.025 -6.431 8.478 1.00 98.12 191 PRO A C 1
ATOM 1397 O O . PRO A 1 191 ? -10.508 -7.509 8.133 1.00 98.12 191 PRO A O 1
ATOM 1400 N N . GLU A 1 192 ? -10.363 -5.826 9.618 1.00 98.38 192 GLU A N 1
ATOM 1401 C CA . GLU A 1 192 ? -11.385 -6.348 10.543 1.00 98.38 192 GLU A CA 1
ATOM 1402 C C . GLU A 1 192 ? -12.777 -6.333 9.899 1.00 98.38 192 GLU A C 1
ATOM 1404 O O . GLU A 1 192 ? -13.643 -7.136 10.234 1.00 98.38 192 GLU A O 1
ATOM 1409 N N . VAL A 1 193 ? -12.996 -5.412 8.957 1.00 98.62 193 VAL A N 1
ATOM 1410 C CA . VAL A 1 193 ? -14.200 -5.349 8.129 1.00 98.62 193 VAL A CA 1
ATOM 1411 C C . VAL A 1 193 ? -13.772 -5.207 6.672 1.00 98.62 193 VAL A C 1
ATOM 1413 O O . VAL A 1 193 ? -13.129 -4.229 6.298 1.00 98.62 193 VAL A O 1
ATOM 1416 N N . ALA A 1 194 ? -14.125 -6.174 5.836 1.00 98.62 194 ALA A N 1
ATOM 1417 C CA . ALA A 1 194 ? -13.831 -6.193 4.410 1.00 98.62 194 ALA A CA 1
ATOM 1418 C C . ALA A 1 194 ? -15.127 -6.128 3.607 1.00 98.62 194 ALA A C 1
ATOM 1420 O O . ALA A 1 194 ? -16.049 -6.896 3.864 1.00 98.62 194 ALA A O 1
ATOM 1421 N N . CYS A 1 195 ? -15.192 -5.248 2.613 1.00 98.56 195 CYS A N 1
ATOM 1422 C CA . CYS A 1 195 ? -16.350 -5.103 1.746 1.00 98.56 195 CYS A CA 1
ATOM 1423 C C . CYS A 1 195 ? -15.961 -5.245 0.273 1.00 98.56 195 CYS A C 1
ATOM 1425 O O . CYS A 1 195 ? -15.112 -4.500 -0.228 1.00 98.56 195 CYS A O 1
ATOM 1427 N N . LEU A 1 196 ? -16.611 -6.179 -0.424 1.00 98.31 196 LEU A N 1
ATOM 1428 C CA . LEU A 1 196 ? -16.548 -6.318 -1.875 1.00 98.31 196 LEU A CA 1
ATOM 1429 C C . LEU A 1 196 ? -17.900 -5.920 -2.473 1.00 98.31 196 LEU A C 1
ATOM 1431 O O . LEU A 1 196 ? -18.889 -6.627 -2.310 1.00 98.31 196 LEU A O 1
ATOM 1435 N N . LEU A 1 197 ? -17.935 -4.771 -3.153 1.00 97.75 197 LEU A N 1
ATOM 1436 C CA . LEU A 1 197 ? -19.188 -4.148 -3.596 1.00 97.75 197 LEU A CA 1
ATOM 1437 C C . LEU A 1 197 ? -19.805 -4.792 -4.840 1.00 97.75 197 LEU A C 1
ATOM 1439 O O . LEU A 1 197 ? -21.022 -4.850 -4.957 1.00 97.75 197 LEU A O 1
ATOM 1443 N N . ASN A 1 198 ? -18.976 -5.125 -5.824 1.00 96.56 198 ASN A N 1
ATOM 1444 C CA . ASN A 1 198 ? -19.390 -5.698 -7.106 1.00 96.56 198 ASN A CA 1
ATOM 1445 C C . ASN A 1 198 ? -18.161 -6.062 -7.942 1.00 96.56 198 ASN A C 1
ATOM 1447 O O . ASN A 1 198 ? -17.104 -5.429 -7.792 1.00 96.56 198 ASN A O 1
ATOM 1451 N N . ILE A 1 199 ? -18.329 -7.006 -8.866 1.00 92.94 199 ILE A N 1
ATOM 1452 C CA . ILE A 1 199 ? -17.351 -7.385 -9.880 1.00 92.94 199 ILE A CA 1
ATOM 1453 C C . ILE A 1 199 ? -17.982 -7.308 -11.271 1.00 92.94 199 ILE A C 1
ATOM 1455 O O . ILE A 1 199 ? -18.831 -8.090 -11.669 1.00 92.94 199 ILE A O 1
ATOM 1459 N N . THR A 1 200 ? -17.472 -6.385 -12.075 1.00 88.81 200 THR A N 1
ATOM 1460 C CA . THR A 1 200 ? -17.735 -6.320 -13.519 1.00 88.81 200 THR A CA 1
ATOM 1461 C C . THR A 1 200 ? -16.422 -6.227 -14.286 1.00 88.81 200 THR A C 1
ATOM 1463 O O . THR A 1 200 ? -15.418 -5.751 -13.741 1.00 88.81 200 THR A O 1
ATOM 1466 N N . GLN A 1 201 ? -16.422 -6.709 -15.534 1.00 83.00 201 GLN A N 1
ATOM 1467 C CA . GLN A 1 201 ? -15.226 -6.796 -16.373 1.00 83.00 201 GLN A CA 1
ATOM 1468 C C . GLN A 1 201 ? -14.549 -5.430 -16.522 1.00 83.00 201 GLN A C 1
ATOM 1470 O O . GLN A 1 201 ? -15.144 -4.469 -17.004 1.00 83.00 201 GLN A O 1
ATOM 1475 N N . ASN A 1 202 ? -13.292 -5.352 -16.088 1.00 81.31 202 ASN A N 1
ATOM 1476 C CA . ASN A 1 202 ? -12.472 -4.147 -16.117 1.00 81.31 202 ASN A CA 1
ATOM 1477 C C . ASN A 1 202 ? -10.981 -4.544 -16.125 1.00 81.31 202 ASN A C 1
ATOM 1479 O O . ASN A 1 202 ? -10.650 -5.683 -15.801 1.00 81.31 202 ASN A O 1
ATOM 1483 N N . HIS A 1 203 ? -10.088 -3.616 -16.475 1.00 77.56 203 HIS A N 1
ATOM 1484 C CA . HIS A 1 203 ? -8.626 -3.789 -16.427 1.00 77.56 203 HIS A CA 1
ATOM 1485 C C . HIS A 1 203 ? -8.084 -5.032 -17.163 1.00 77.56 203 HIS A C 1
ATOM 1487 O O . HIS A 1 203 ? -7.200 -5.731 -16.667 1.00 77.56 203 HIS A O 1
ATOM 1493 N N . LEU A 1 204 ? -8.599 -5.314 -18.364 1.00 75.12 204 LEU A N 1
ATOM 1494 C CA . LEU A 1 204 ? -8.157 -6.445 -19.201 1.00 75.12 204 LEU A CA 1
ATOM 1495 C C . LEU A 1 204 ? -6.731 -6.289 -19.756 1.00 75.12 204 LEU A C 1
ATOM 1497 O O . LEU A 1 204 ? -6.153 -7.232 -20.283 1.00 75.12 204 LEU A O 1
ATOM 1501 N N . ASP A 1 205 ? -6.153 -5.098 -19.639 1.00 80.56 205 ASP A N 1
ATOM 1502 C CA . ASP A 1 205 ? -4.733 -4.842 -19.865 1.00 80.56 205 ASP A CA 1
ATOM 1503 C C . ASP A 1 205 ? -3.856 -5.434 -18.745 1.00 80.56 205 ASP A C 1
ATOM 1505 O O . ASP A 1 205 ? -2.721 -5.858 -18.985 1.00 80.56 205 ASP A O 1
ATOM 1509 N N . ARG A 1 206 ? -4.393 -5.516 -17.520 1.00 85.44 206 ARG A N 1
ATOM 1510 C CA . ARG A 1 206 ? -3.712 -6.069 -16.344 1.00 85.44 206 ARG A CA 1
ATOM 1511 C C . ARG A 1 206 ? -4.085 -7.518 -16.049 1.00 85.44 206 ARG A C 1
ATOM 1513 O O . ARG A 1 206 ? -3.235 -8.247 -15.555 1.00 85.44 206 ARG A O 1
ATOM 1520 N N . TYR A 1 207 ? -5.293 -7.958 -16.369 1.00 88.06 207 TYR A N 1
ATOM 1521 C CA . TYR A 1 207 ? -5.761 -9.300 -16.017 1.00 88.06 207 TYR A CA 1
ATOM 1522 C C . TYR A 1 207 ? -6.101 -10.112 -17.257 1.00 88.06 207 TYR A C 1
ATOM 1524 O O . TYR A 1 207 ? -6.673 -9.589 -18.210 1.00 88.06 207 TYR A O 1
ATOM 1532 N N . VAL A 1 208 ? -5.762 -11.404 -17.238 1.00 85.62 208 VAL A N 1
ATOM 1533 C CA . VAL A 1 208 ? -6.027 -12.314 -18.374 1.00 85.62 208 VAL A CA 1
ATOM 1534 C C . VAL A 1 208 ? -7.532 -12.455 -18.625 1.00 85.62 208 VAL A C 1
ATOM 1536 O O . VAL A 1 208 ? -7.971 -12.638 -19.758 1.00 85.62 208 VAL A O 1
ATOM 1539 N N . GLY A 1 209 ? -8.336 -12.331 -17.570 1.00 89.44 209 GLY A N 1
ATOM 1540 C CA . GLY A 1 209 ? -9.786 -12.332 -17.652 1.00 89.44 209 GLY A CA 1
ATOM 1541 C C . GLY A 1 209 ? -10.434 -11.968 -16.323 1.00 89.44 209 GLY A C 1
ATOM 1542 O O . GLY A 1 209 ? -9.759 -11.633 -15.350 1.00 89.44 209 GLY A O 1
ATOM 1543 N N . LEU A 1 210 ? -11.763 -12.062 -16.289 1.00 88.94 210 LEU A N 1
ATOM 1544 C CA . LEU A 1 210 ? -12.557 -11.763 -15.098 1.00 88.94 210 LEU A CA 1
ATOM 1545 C C . LEU A 1 210 ? -12.152 -12.591 -13.858 1.00 88.94 210 LEU A C 1
ATOM 1547 O O . LEU A 1 210 ? -12.055 -11.981 -12.798 1.00 88.94 210 LEU A O 1
ATOM 1551 N N . PRO A 1 211 ? -11.846 -13.905 -13.954 1.00 91.94 211 PRO A N 1
ATOM 1552 C CA . PRO A 1 211 ? -11.437 -14.685 -12.781 1.00 91.94 211 PRO A CA 1
ATOM 1553 C C . PRO A 1 211 ? -10.164 -14.156 -12.108 1.00 91.94 211 PRO A C 1
ATOM 1555 O O . PRO A 1 211 ? -10.141 -13.972 -10.902 1.00 91.94 211 PRO A O 1
ATOM 1558 N N . ASP A 1 212 ? -9.142 -13.802 -12.890 1.00 90.94 212 ASP A N 1
ATOM 1559 C CA . ASP A 1 212 ? -7.876 -13.246 -12.384 1.00 90.94 212 ASP A CA 1
ATOM 1560 C C . ASP A 1 212 ? -8.093 -11.883 -11.688 1.00 90.94 212 ASP A C 1
ATOM 1562 O O . ASP A 1 212 ? -7.538 -11.594 -10.627 1.00 90.94 212 ASP A O 1
ATOM 1566 N N . TYR A 1 213 ? -9.001 -11.063 -12.230 1.00 93.44 213 TYR A N 1
ATOM 1567 C CA . TYR A 1 213 ? -9.423 -9.813 -11.594 1.00 93.44 213 TYR A CA 1
ATOM 1568 C C . TYR A 1 213 ? -10.201 -10.032 -10.286 1.00 93.44 213 TYR A C 1
ATOM 1570 O O . TYR A 1 213 ? -10.006 -9.289 -9.316 1.00 93.44 213 TYR A O 1
ATOM 1578 N N . MET A 1 214 ? -11.085 -11.035 -10.257 1.00 93.81 214 MET A N 1
ATOM 1579 C CA . MET A 1 214 ? -11.827 -11.445 -9.063 1.00 93.81 214 MET A CA 1
ATOM 1580 C C . MET A 1 214 ? -10.872 -11.933 -7.980 1.00 93.81 214 MET A C 1
ATOM 1582 O O . MET A 1 214 ? -10.940 -11.433 -6.860 1.00 93.81 214 MET A O 1
ATOM 1586 N N . ASP A 1 215 ? -9.937 -12.817 -8.326 1.00 94.81 215 ASP A N 1
ATOM 1587 C CA . ASP A 1 215 ? -8.936 -13.357 -7.409 1.00 94.81 215 ASP A CA 1
ATOM 1588 C C . ASP A 1 215 ? -8.102 -12.234 -6.793 1.00 94.81 215 ASP A C 1
ATOM 1590 O O . ASP A 1 215 ? -7.949 -12.175 -5.573 1.00 94.81 215 ASP A O 1
ATOM 1594 N N . ALA A 1 216 ? -7.643 -11.269 -7.601 1.00 95.31 216 ALA A N 1
ATOM 1595 C CA . ALA A 1 216 ? -6.907 -10.107 -7.107 1.00 95.31 216 ALA A CA 1
ATOM 1596 C C . ALA A 1 216 ? -7.694 -9.309 -6.051 1.00 95.31 216 ALA A C 1
ATOM 1598 O O . ALA A 1 216 ? -7.109 -8.831 -5.079 1.00 95.31 216 ALA A O 1
ATOM 1599 N N . LYS A 1 217 ? -9.019 -9.179 -6.198 1.00 96.81 217 LYS A N 1
ATOM 1600 C CA . LYS A 1 217 ? -9.883 -8.505 -5.213 1.00 96.81 217 LYS A CA 1
ATOM 1601 C C . LYS A 1 217 ? -10.224 -9.375 -4.012 1.00 96.81 217 LYS A C 1
ATOM 1603 O O . LYS A 1 217 ? -10.265 -8.856 -2.900 1.00 96.81 217 LYS A O 1
ATOM 1608 N N . ALA A 1 218 ? -10.430 -10.673 -4.216 1.00 96.69 218 ALA A N 1
ATOM 1609 C CA . ALA A 1 218 ? -10.743 -11.633 -3.162 1.00 96.69 218 ALA A CA 1
ATOM 1610 C C . ALA A 1 218 ? -9.610 -11.750 -2.133 1.00 96.69 218 ALA A C 1
ATOM 1612 O O . ALA A 1 218 ? -9.863 -12.045 -0.966 1.00 96.69 218 ALA A O 1
ATOM 1613 N N . ARG A 1 219 ? -8.372 -11.401 -2.517 1.00 98.00 219 ARG A N 1
ATOM 1614 C CA . ARG A 1 219 ? -7.245 -11.243 -1.583 1.00 98.00 219 ARG A CA 1
ATOM 1615 C C . ARG A 1 219 ? -7.569 -10.335 -0.394 1.00 98.00 219 ARG A C 1
ATOM 1617 O O . ARG A 1 219 ? -7.005 -10.548 0.670 1.00 98.00 219 ARG A O 1
ATOM 1624 N N . LEU A 1 220 ? -8.509 -9.391 -0.522 1.00 98.50 220 LEU A N 1
ATOM 1625 C CA . LEU A 1 220 ? -9.010 -8.577 0.592 1.00 98.50 220 LEU A CA 1
ATOM 1626 C C . LEU A 1 220 ? -9.400 -9.408 1.832 1.00 98.50 220 LEU A C 1
ATOM 1628 O O . LEU A 1 220 ? -9.250 -8.932 2.955 1.00 98.50 220 LEU A O 1
ATOM 1632 N N . PHE A 1 221 ? -9.875 -10.637 1.623 1.00 98.25 221 PHE A N 1
ATOM 1633 C CA . PHE A 1 221 ? -10.352 -11.545 2.665 1.00 98.25 221 PHE A CA 1
ATOM 1634 C C . PHE A 1 221 ? -9.297 -12.575 3.115 1.00 98.25 221 PHE A C 1
ATOM 1636 O O . PHE A 1 221 ? -9.553 -13.326 4.050 1.00 98.25 221 PHE A O 1
ATOM 1643 N N . LEU A 1 222 ? -8.114 -12.618 2.480 1.00 96.94 222 LEU A N 1
ATOM 1644 C CA . LEU A 1 222 ? -7.129 -13.711 2.592 1.00 96.94 222 LEU A CA 1
ATOM 1645 C C . LEU A 1 222 ? -6.721 -14.041 4.033 1.00 96.94 222 LEU A C 1
ATOM 1647 O O . LEU A 1 222 ? -6.524 -15.207 4.361 1.00 96.94 222 LEU A O 1
ATOM 1651 N N . ASN A 1 223 ? -6.578 -13.011 4.866 1.00 97.12 223 ASN A N 1
ATOM 1652 C CA . ASN A 1 223 ? -6.074 -13.132 6.232 1.00 97.12 223 ASN A CA 1
ATOM 1653 C C . ASN A 1 223 ? -7.154 -12.906 7.295 1.00 97.12 223 ASN A C 1
ATOM 1655 O O . ASN A 1 223 ? -6.810 -12.718 8.459 1.00 97.12 223 ASN A O 1
ATOM 1659 N N . GLN A 1 224 ? -8.436 -12.849 6.917 1.00 97.44 224 GLN A N 1
ATOM 1660 C CA . GLN A 1 224 ? -9.508 -12.722 7.903 1.00 97.44 224 GLN A CA 1
ATOM 1661 C C . GLN A 1 224 ? -9.604 -13.982 8.771 1.00 97.44 224 GLN A C 1
ATOM 1663 O O . GLN A 1 224 ? -9.428 -15.104 8.300 1.00 97.44 224 GLN A O 1
ATOM 1668 N N . GLU A 1 225 ? -9.906 -13.793 10.050 1.00 96.12 225 GLU A N 1
ATOM 1669 C CA . GLU A 1 225 ? -10.087 -14.853 11.041 1.00 96.12 225 GLU A CA 1
ATOM 1670 C C . GLU A 1 225 ? -11.493 -14.773 11.664 1.00 96.12 225 GLU A C 1
ATOM 1672 O O . GLU A 1 225 ? -12.211 -13.784 11.470 1.00 96.12 225 GLU A O 1
ATOM 1677 N N . PRO A 1 226 ? -11.911 -15.778 12.462 1.00 97.00 226 PRO A N 1
ATOM 1678 C CA . PRO A 1 226 ? -13.143 -15.681 13.234 1.00 97.00 226 PRO A CA 1
ATOM 1679 C C . PRO A 1 226 ? -13.201 -14.394 14.072 1.00 97.00 226 PRO A C 1
ATOM 1681 O O . PRO A 1 226 ? -12.310 -14.120 14.874 1.00 97.00 226 PRO A O 1
ATOM 1684 N N . GLY A 1 227 ? -14.273 -13.621 13.891 1.00 95.88 227 GLY A N 1
ATOM 1685 C CA . GLY A 1 227 ? -14.470 -12.316 14.531 1.00 95.88 227 GLY A CA 1
ATOM 1686 C C . GLY A 1 227 ? -14.308 -11.124 13.584 1.00 95.88 227 GLY A C 1
ATOM 1687 O O . GLY A 1 227 ? -14.812 -10.046 13.901 1.00 95.88 227 GLY A O 1
ATOM 1688 N N . ASP A 1 228 ? -13.686 -11.325 12.419 1.00 98.19 228 ASP A N 1
ATOM 1689 C CA . ASP A 1 228 ? -13.696 -10.349 11.329 1.00 98.19 228 ASP A CA 1
ATOM 1690 C C . ASP A 1 228 ? -14.995 -10.453 10.511 1.00 98.19 228 ASP A C 1
ATOM 1692 O O . ASP A 1 228 ? -15.705 -11.462 10.547 1.00 98.19 228 ASP A O 1
ATOM 1696 N N . TRP A 1 229 ? -15.307 -9.402 9.751 1.00 98.50 229 TRP A N 1
ATOM 1697 C CA . TRP A 1 229 ? -16.536 -9.303 8.964 1.00 98.50 229 TRP A CA 1
ATOM 1698 C C . TRP A 1 229 ? -16.239 -9.228 7.470 1.00 98.50 229 TRP A C 1
ATOM 1700 O O . TRP A 1 229 ? -15.505 -8.347 7.016 1.00 98.50 229 TRP A O 1
ATOM 1710 N N . ALA A 1 230 ? -16.866 -10.115 6.700 1.00 98.19 230 ALA A N 1
ATOM 1711 C CA . ALA A 1 230 ? -16.910 -10.052 5.245 1.00 98.19 230 ALA A CA 1
ATOM 1712 C C . ALA A 1 230 ? -18.296 -9.568 4.795 1.00 98.19 230 ALA A C 1
ATOM 1714 O O . ALA A 1 230 ? -19.316 -10.168 5.131 1.00 98.19 230 ALA A O 1
ATOM 1715 N N . VAL A 1 231 ? -18.332 -8.473 4.038 1.00 98.25 231 VAL A N 1
ATOM 1716 C CA . VAL A 1 231 ? -19.543 -7.881 3.465 1.00 98.25 231 VAL A CA 1
ATOM 1717 C C . VAL A 1 231 ? -19.489 -8.058 1.953 1.00 98.25 231 VAL A C 1
ATOM 1719 O O . VAL A 1 231 ? -18.651 -7.457 1.277 1.00 98.25 231 VAL A O 1
ATOM 1722 N N . LEU A 1 232 ? -20.383 -8.893 1.436 1.00 97.50 232 LEU A N 1
ATOM 1723 C CA . LEU A 1 232 ? -20.503 -9.215 0.017 1.00 97.50 232 LEU A CA 1
ATOM 1724 C C . LEU A 1 232 ? -21.845 -8.716 -0.517 1.00 97.50 232 LEU A C 1
ATOM 1726 O O . LEU A 1 232 ? -22.810 -8.571 0.237 1.00 97.50 232 LEU A O 1
ATOM 1730 N N . ASN A 1 233 ? -21.901 -8.462 -1.818 1.00 96.50 233 ASN A N 1
ATOM 1731 C CA . ASN A 1 233 ? -23.139 -8.107 -2.489 1.00 96.50 233 ASN A CA 1
ATOM 1732 C C . ASN A 1 233 ? -23.942 -9.374 -2.816 1.00 96.50 233 ASN A C 1
ATOM 1734 O O . ASN A 1 233 ? -23.522 -10.172 -3.643 1.00 96.50 233 ASN A O 1
ATOM 1738 N N . ALA A 1 234 ? -25.099 -9.552 -2.176 1.00 96.12 234 ALA A N 1
ATOM 1739 C CA . ALA A 1 234 ? -25.960 -10.715 -2.405 1.00 96.12 234 ALA A CA 1
ATOM 1740 C C . ALA A 1 234 ? -26.531 -10.781 -3.835 1.00 96.12 234 ALA A C 1
ATOM 1742 O O . ALA A 1 234 ? -26.895 -11.863 -4.291 1.00 96.12 234 ALA A O 1
ATOM 1743 N N . ASP A 1 235 ? -26.585 -9.643 -4.534 1.00 95.31 235 ASP A N 1
ATOM 1744 C CA . ASP A 1 235 ? -27.070 -9.542 -5.912 1.00 95.31 235 ASP A CA 1
ATOM 1745 C C . ASP A 1 235 ? -25.956 -9.769 -6.958 1.00 95.31 235 ASP A C 1
ATOM 1747 O O . ASP A 1 235 ? -26.221 -9.701 -8.158 1.00 95.31 235 ASP A O 1
ATOM 1751 N N . ASP A 1 236 ? -24.715 -10.018 -6.522 1.00 90.19 236 ASP A N 1
ATOM 1752 C CA . ASP A 1 236 ? -23.539 -10.246 -7.376 1.00 90.19 236 ASP A CA 1
ATOM 1753 C C . ASP A 1 236 ? -22.769 -11.498 -6.886 1.00 90.19 236 ASP A C 1
ATOM 1755 O O . ASP A 1 236 ? -21.842 -11.365 -6.078 1.00 90.19 236 ASP A O 1
ATOM 1759 N N . PRO A 1 237 ? -23.231 -12.708 -7.272 1.00 76.62 237 PRO A N 1
ATOM 1760 C CA . PRO A 1 237 ? -22.786 -13.993 -6.719 1.00 76.62 237 PRO A CA 1
ATOM 1761 C C . PRO A 1 237 ? -21.415 -14.484 -7.209 1.00 76.62 237 PRO A C 1
ATOM 1763 O O . PRO A 1 237 ? -21.015 -14.175 -8.355 1.00 76.62 237 PRO A O 1
#

Sequence (237 aa):
MGGARGLVLGTERSLQVAGRRVTVVGLGRSGAAACRLLASSGATVTASDRSRAETLQVDLESLRAMGVRIEAGVHRPETILEAELLVVSPGVDVRVPLLARARALGIPILSEVELAYRSCQARFLGITGTNGKSTTTTLVGLMLERAGVPVVVAGNIGTALCEVVPGLGRDRWVVAELSSFQLETIETFRPEVACLLNITQNHLDRYVGLPDYMDAKARLFLNQEPGDWAVLNADDP

Radius of gyration: 17.62 Å; chains: 1; bounding box: 59×34×39 Å